Protein AF-A0A8H7FDC5-F1 (afdb_monomer_lite)

Foldseek 3Di:
DFADPVLVVLLVVLLVLLLVLLCVLCPPPVVVSVVVVVVSVVVVVVLVPDGDRVVSNVVSVVSNVNSLCSQAPHKDKDFDPDDPPVPDTDIDIDDDPRYDDDPCVCVVCPPPDPPDDVVVVVVVVVVVVPPDDDDDPDQDPALVSLVVVLVVDDQDDDDPVQWDWDWDDDPDDPDDDDTFTFIARVVPGDTDTDDDDDDDPCRCVVVRQVVQCVRPPCSGPVNSVVNVVVVVVVVVVVVVVVVVVVVVVCVVPPDPPDD

pLDDT: mean 76.02, std 17.78, range [39.94, 97.31]

Structure (mmCIF, N/CA/C/O backbone):
data_AF-A0A8H7FDC5-F1
#
_entry.id   AF-A0A8H7FDC5-F1
#
loop_
_atom_site.group_PDB
_atom_site.id
_atom_site.type_symbol
_atom_site.label_atom_id
_atom_site.label_alt_id
_atom_site.label_comp_id
_atom_site.label_asym_id
_atom_site.label_entity_id
_atom_site.label_seq_id
_atom_site.pdbx_PDB_ins_code
_atom_site.Cartn_x
_atom_site.Cartn_y
_atom_site.Cartn_z
_atom_site.occupancy
_atom_site.B_iso_or_equiv
_atom_site.auth_seq_id
_atom_site.auth_comp_id
_atom_site.auth_asym_id
_atom_site.auth_atom_id
_atom_site.pdbx_PDB_model_num
ATOM 1 N N . MET A 1 1 ? -25.944 7.847 21.755 1.00 62.62 1 MET A N 1
ATOM 2 C CA . MET A 1 1 ? -26.648 6.732 21.082 1.00 62.62 1 MET A CA 1
ATOM 3 C C . MET A 1 1 ? -25.808 5.481 21.251 1.00 62.62 1 MET A C 1
ATOM 5 O O . MET A 1 1 ? -24.619 5.546 20.967 1.00 62.62 1 MET A O 1
ATOM 9 N N . SER A 1 2 ? -26.378 4.391 21.760 1.00 80.12 2 SER A N 1
ATOM 10 C CA . SER A 1 2 ? -25.667 3.116 21.912 1.00 80.12 2 SER A CA 1
ATOM 11 C C . SER A 1 2 ? -25.609 2.355 20.583 1.00 80.12 2 SER A C 1
ATOM 13 O O . SER A 1 2 ? -26.442 2.548 19.699 1.00 80.12 2 SER A O 1
ATOM 15 N N . ILE A 1 3 ? -24.610 1.486 20.431 1.00 87.81 3 ILE A N 1
ATOM 16 C CA . ILE A 1 3 ? -24.423 0.678 19.220 1.00 87.81 3 ILE A CA 1
ATOM 17 C C . ILE A 1 3 ? -25.563 -0.344 19.102 1.00 87.81 3 ILE A C 1
ATOM 19 O O . ILE A 1 3 ? -25.715 -1.222 19.957 1.00 87.81 3 ILE A O 1
ATOM 23 N N . THR A 1 4 ? -26.340 -0.256 18.020 1.00 92.38 4 THR A N 1
ATOM 24 C CA . THR A 1 4 ? -27.466 -1.158 17.738 1.00 92.38 4 THR A CA 1
ATOM 25 C C . THR A 1 4 ? -26.993 -2.551 17.301 1.00 92.38 4 THR A C 1
ATOM 27 O O . THR A 1 4 ? -25.871 -2.750 16.825 1.00 92.38 4 THR A O 1
ATOM 30 N N . ALA A 1 5 ? -27.858 -3.558 17.441 1.00 92.56 5 ALA A N 1
ATOM 31 C CA . ALA A 1 5 ? -27.542 -4.925 17.023 1.00 92.56 5 ALA A CA 1
ATOM 32 C C . ALA A 1 5 ? -27.314 -5.046 15.503 1.00 92.56 5 ALA A C 1
ATOM 34 O O . ALA A 1 5 ? -26.427 -5.791 15.080 1.00 92.56 5 ALA A O 1
ATOM 35 N N . SER A 1 6 ? -28.064 -4.286 14.697 1.00 94.31 6 SER A N 1
ATOM 36 C CA . SER A 1 6 ? -27.891 -4.224 13.240 1.00 94.31 6 SER A CA 1
ATOM 37 C C . SER A 1 6 ? -26.523 -3.659 12.863 1.00 94.31 6 SER A C 1
ATOM 39 O O . SER A 1 6 ? -25.831 -4.232 12.022 1.00 94.31 6 SER A O 1
ATOM 41 N N . LEU A 1 7 ? -26.083 -2.604 13.550 1.00 93.25 7 LEU A N 1
ATOM 42 C CA . LEU A 1 7 ? -24.779 -1.996 13.322 1.00 93.25 7 LEU A CA 1
ATOM 43 C C . LEU A 1 7 ? -23.633 -2.962 13.673 1.00 93.25 7 LEU A C 1
ATOM 45 O O . LEU A 1 7 ? -22.694 -3.126 12.894 1.00 93.25 7 LEU A O 1
ATOM 49 N N . ARG A 1 8 ? -23.752 -3.714 14.777 1.00 92.69 8 ARG A N 1
ATOM 50 C CA . ARG A 1 8 ? -22.797 -4.794 15.103 1.00 92.69 8 ARG A CA 1
ATOM 51 C C . ARG A 1 8 ? -22.786 -5.907 14.056 1.00 92.69 8 ARG A C 1
ATOM 53 O O . ARG A 1 8 ? -21.727 -6.462 13.770 1.00 92.69 8 ARG A O 1
ATOM 60 N N . ALA A 1 9 ? -23.946 -6.271 13.508 1.00 95.25 9 ALA A N 1
ATOM 61 C CA . ALA A 1 9 ? -24.030 -7.261 12.437 1.00 95.25 9 ALA A CA 1
ATOM 62 C C . ALA A 1 9 ? -23.323 -6.768 11.164 1.00 95.25 9 ALA A C 1
ATOM 64 O O . ALA A 1 9 ? -22.541 -7.522 10.585 1.00 95.25 9 ALA A O 1
ATOM 65 N N . SER A 1 10 ? -23.515 -5.493 10.807 1.00 95.62 10 SER A N 1
ATOM 66 C CA . SER A 1 10 ? -22.811 -4.837 9.700 1.00 95.62 10 SER A CA 1
ATOM 67 C C . SER A 1 10 ? -21.290 -4.869 9.895 1.00 95.62 10 SER A C 1
ATOM 69 O O . SER A 1 10 ? -20.565 -5.333 9.019 1.00 95.62 10 SER A O 1
ATOM 71 N N . GLY A 1 11 ? -20.793 -4.540 11.093 1.00 94.69 11 GLY A N 1
ATOM 72 C CA . GLY A 1 11 ? -19.356 -4.627 11.382 1.00 94.69 11 GLY A CA 1
ATOM 73 C C . GLY A 1 11 ? -18.773 -6.041 11.264 1.00 94.69 11 GLY A C 1
ATOM 74 O O . GLY A 1 11 ? -17.668 -6.216 10.751 1.00 94.69 11 GLY A O 1
ATOM 75 N N . ARG A 1 12 ? -19.523 -7.083 11.653 1.00 95.00 12 ARG A N 1
ATOM 76 C CA . ARG A 1 12 ? -19.097 -8.481 11.430 1.00 95.00 12 ARG A CA 1
ATOM 77 C C . ARG A 1 12 ? -19.064 -8.845 9.946 1.00 95.00 12 ARG A C 1
ATOM 79 O O . ARG A 1 12 ? -18.180 -9.595 9.530 1.00 95.00 12 ARG A O 1
ATOM 86 N N . ALA A 1 13 ? -20.024 -8.351 9.166 1.00 96.75 13 ALA A N 1
ATOM 87 C CA . ALA A 1 13 ? -20.051 -8.558 7.723 1.00 96.75 13 ALA A CA 1
ATOM 88 C C . ALA A 1 13 ? -18.844 -7.884 7.053 1.00 96.75 13 ALA A C 1
ATOM 90 O O . ALA A 1 13 ? -18.128 -8.557 6.313 1.00 96.75 13 ALA A O 1
ATOM 91 N N . ALA A 1 14 ? -18.551 -6.629 7.407 1.00 96.69 14 ALA A N 1
ATOM 92 C CA . ALA A 1 14 ? -17.389 -5.887 6.920 1.00 96.69 14 ALA A CA 1
ATOM 93 C C . ALA A 1 14 ? -16.063 -6.593 7.248 1.00 96.69 14 ALA A C 1
ATOM 95 O O . ALA A 1 14 ? -15.218 -6.775 6.374 1.00 96.69 14 ALA A O 1
ATOM 96 N N . TYR A 1 15 ? -15.907 -7.095 8.479 1.00 96.75 15 TYR A N 1
ATOM 97 C CA . TYR A 1 15 ? -14.723 -7.868 8.872 1.00 96.75 15 TYR A CA 1
ATOM 98 C C . TYR A 1 15 ? -14.542 -9.133 8.021 1.00 96.75 15 TYR A C 1
ATOM 100 O O . TYR A 1 15 ? -13.439 -9.430 7.557 1.00 96.75 15 TYR A O 1
ATOM 108 N N . ARG A 1 16 ? -15.626 -9.888 7.790 1.00 97.31 16 ARG A N 1
ATOM 109 C CA . ARG A 1 16 ? -15.592 -11.089 6.937 1.00 97.31 16 ARG A CA 1
ATOM 110 C C . ARG A 1 16 ? -15.269 -10.742 5.490 1.00 97.31 16 ARG A C 1
ATOM 112 O O . ARG A 1 16 ? -14.568 -11.512 4.834 1.00 97.31 16 ARG A O 1
ATOM 119 N N . ASP A 1 17 ? -15.778 -9.617 5.003 1.00 96.81 17 ASP A N 1
ATOM 120 C CA . ASP A 1 17 ? -15.525 -9.154 3.645 1.00 96.81 17 ASP A CA 1
ATOM 121 C C . ASP A 1 17 ? -14.048 -8.801 3.441 1.00 96.81 17 ASP A C 1
ATOM 123 O O . ASP A 1 17 ? -13.395 -9.336 2.541 1.00 96.81 17 ASP A O 1
ATOM 127 N N . LEU A 1 18 ? -13.485 -8.020 4.365 1.00 96.94 18 LEU A N 1
ATOM 128 C CA . LEU A 1 18 ? -12.069 -7.661 4.383 1.00 96.94 18 LEU A CA 1
ATOM 129 C C . LEU A 1 18 ? -11.153 -8.890 4.543 1.00 96.94 18 LEU A C 1
ATOM 131 O O . LEU A 1 18 ? -10.098 -8.990 3.909 1.00 96.94 18 LEU A O 1
ATOM 135 N N . TYR A 1 19 ? -11.571 -9.879 5.337 1.00 96.75 19 TYR A N 1
ATOM 136 C CA . TYR A 1 19 ? -10.833 -11.134 5.500 1.00 96.75 19 TYR A CA 1
ATOM 137 C C . TYR A 1 19 ? -10.783 -11.943 4.195 1.00 96.75 19 TYR A C 1
ATOM 139 O O . TYR A 1 19 ? -9.752 -12.521 3.838 1.00 96.75 19 TYR A O 1
ATOM 147 N N . ARG A 1 20 ? -11.894 -11.977 3.452 1.00 96.00 20 ARG A N 1
ATOM 148 C CA . ARG A 1 20 ? -11.950 -12.624 2.135 1.00 96.00 20 ARG A CA 1
ATOM 149 C C . ARG A 1 20 ? -11.111 -11.864 1.116 1.00 96.00 20 ARG A C 1
ATOM 151 O O . ARG A 1 20 ? -10.334 -12.496 0.410 1.00 96.00 20 ARG A O 1
ATOM 158 N N . ALA A 1 21 ? -11.227 -10.534 1.081 1.00 95.50 21 ALA A N 1
ATOM 159 C CA . ALA A 1 21 ? -10.434 -9.687 0.196 1.00 95.50 21 ALA A CA 1
ATOM 160 C C . ALA A 1 21 ? -8.931 -9.914 0.418 1.00 95.50 21 ALA A C 1
ATOM 162 O O . ALA A 1 21 ? -8.241 -10.282 -0.525 1.00 95.50 21 ALA A O 1
ATOM 163 N N . SER A 1 22 ? -8.453 -9.834 1.664 1.00 95.56 22 SER A N 1
ATOM 164 C CA . SER A 1 22 ? -7.034 -10.058 1.990 1.00 95.56 22 SER A CA 1
ATOM 165 C C . SER A 1 22 ? -6.527 -11.453 1.619 1.00 95.56 22 SER A C 1
ATOM 167 O O . SER A 1 22 ? -5.403 -11.594 1.145 1.00 95.56 22 SER A O 1
ATOM 169 N N . SER A 1 23 ? -7.357 -12.486 1.786 1.00 94.31 23 SER A N 1
ATOM 170 C CA . SER A 1 23 ? -6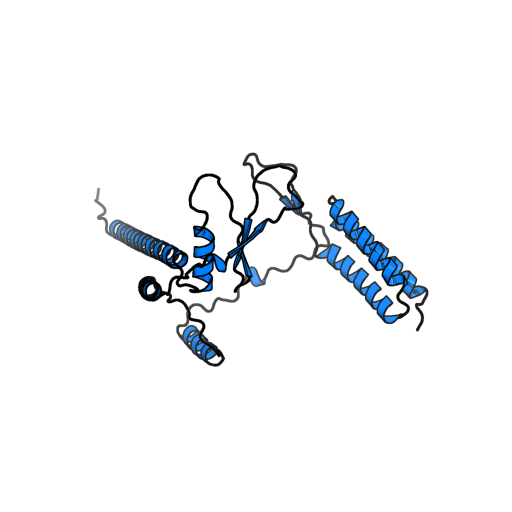.993 -13.862 1.418 1.00 94.31 23 SER A CA 1
ATOM 171 C C . SER A 1 23 ? -6.817 -14.035 -0.092 1.00 94.31 23 SER A C 1
ATOM 173 O O . SER A 1 23 ? -5.973 -14.816 -0.516 1.00 94.31 23 SER A O 1
ATOM 175 N N . VAL A 1 24 ? -7.595 -13.304 -0.894 1.00 92.38 24 VAL A N 1
A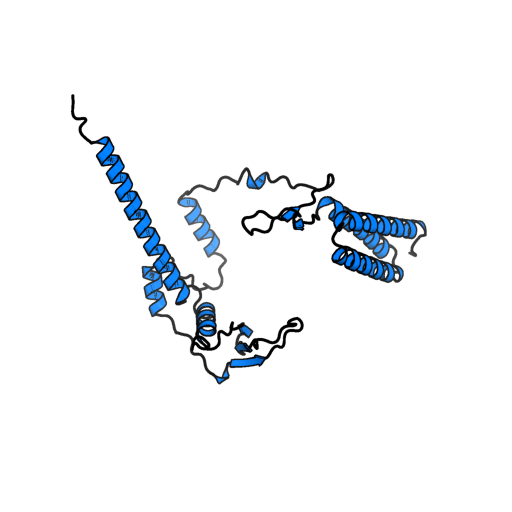TOM 176 C CA . VAL A 1 24 ? -7.474 -13.307 -2.359 1.00 92.38 24 VAL A CA 1
ATOM 177 C C . VAL A 1 24 ? -6.314 -12.423 -2.818 1.00 92.38 24 VAL A C 1
ATOM 179 O O . VAL A 1 24 ? -5.602 -12.790 -3.748 1.00 92.38 24 VAL A O 1
ATOM 182 N N . THR A 1 25 ? -6.101 -11.265 -2.187 1.00 92.62 25 THR A N 1
ATOM 183 C CA . THR A 1 25 ? -5.045 -10.334 -2.610 1.00 92.62 25 THR A CA 1
ATOM 184 C C . THR A 1 25 ? -3.646 -10.794 -2.269 1.00 92.62 25 THR A C 1
ATOM 186 O O . THR A 1 25 ? -2.736 -10.488 -3.029 1.00 92.62 25 THR A O 1
ATOM 189 N N . PHE A 1 26 ? -3.478 -11.464 -1.129 1.00 93.44 26 PHE A N 1
ATOM 190 C CA . PHE A 1 26 ? -2.182 -11.905 -0.612 1.00 93.44 26 PHE A CA 1
ATOM 191 C C . PHE A 1 26 ? -1.965 -13.414 -0.794 1.00 93.44 26 PHE A C 1
ATOM 193 O O . PHE A 1 26 ? -1.260 -14.054 -0.012 1.00 93.44 26 PHE A O 1
ATOM 200 N N . ALA A 1 27 ? -2.620 -14.010 -1.793 1.00 89.94 27 ALA A N 1
ATOM 201 C CA . ALA A 1 27 ? -2.506 -15.431 -2.082 1.00 89.94 27 ALA A CA 1
ATOM 202 C C . ALA A 1 27 ? -1.068 -15.781 -2.510 1.00 89.94 27 ALA A C 1
ATOM 204 O O . ALA A 1 27 ? -0.562 -15.283 -3.512 1.00 89.94 27 ALA A O 1
ATOM 205 N N . GLY A 1 28 ? -0.410 -16.657 -1.746 1.00 88.62 28 GLY A N 1
ATOM 206 C CA . GLY A 1 28 ? 0.991 -17.038 -1.964 1.00 88.62 28 GLY A CA 1
ATOM 207 C C . GLY A 1 28 ? 2.016 -16.205 -1.182 1.00 88.62 28 GLY A C 1
ATOM 208 O O . GLY A 1 28 ? 3.177 -16.599 -1.126 1.00 88.62 28 GLY A O 1
ATOM 209 N N . ASP A 1 29 ? 1.603 -15.121 -0.514 1.00 92.25 29 ASP A N 1
ATOM 210 C CA . ASP A 1 29 ? 2.439 -14.368 0.432 1.00 92.25 29 ASP A CA 1
ATOM 211 C C . ASP A 1 29 ? 1.901 -14.524 1.861 1.00 92.25 29 ASP A C 1
ATOM 213 O O . ASP A 1 29 ? 1.203 -13.666 2.412 1.00 92.25 29 ASP A O 1
ATOM 217 N N . GLU A 1 30 ? 2.230 -15.658 2.483 1.00 93.44 30 GLU A N 1
ATOM 218 C CA . GLU A 1 30 ? 1.774 -15.973 3.840 1.00 93.44 30 GLU A CA 1
ATOM 219 C C . GLU A 1 30 ? 2.253 -14.957 4.878 1.00 93.44 30 GLU A C 1
ATOM 221 O O . GLU A 1 30 ? 1.553 -14.699 5.861 1.00 93.44 30 GLU A O 1
ATOM 226 N N . ARG A 1 31 ? 3.433 -14.358 4.672 1.00 94.88 31 ARG A N 1
ATOM 227 C CA . ARG A 1 31 ? 4.015 -13.419 5.633 1.00 94.88 31 ARG A CA 1
ATOM 228 C C . ARG A 1 31 ? 3.189 -12.140 5.689 1.00 94.88 31 ARG A C 1
ATOM 230 O O . ARG A 1 31 ? 2.832 -11.695 6.783 1.00 94.88 31 ARG A O 1
ATOM 237 N N . VAL A 1 32 ? 2.857 -11.577 4.527 1.00 94.81 32 VAL A N 1
ATOM 238 C C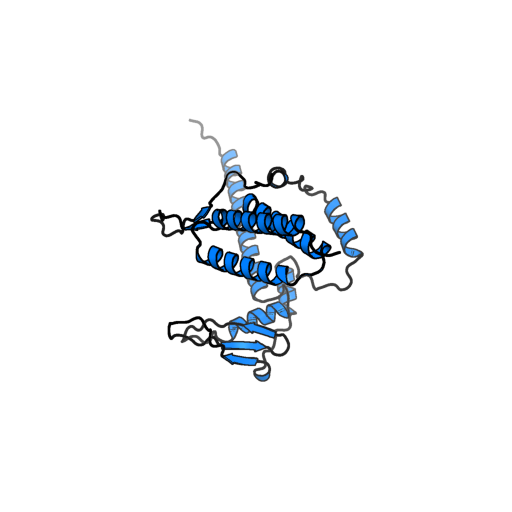A . VAL A 1 32 ? 2.001 -10.385 4.442 1.00 94.81 32 VAL A CA 1
ATOM 239 C C . VAL A 1 32 ? 0.573 -10.716 4.860 1.00 94.81 32 VAL A C 1
ATOM 241 O O . VAL A 1 32 ? -0.009 -9.974 5.653 1.00 94.81 32 VAL A O 1
ATOM 244 N N . LEU A 1 33 ? 0.030 -11.856 4.422 1.00 95.62 33 LEU A N 1
ATOM 245 C CA . LEU A 1 33 ? -1.316 -12.282 4.802 1.00 95.62 33 LEU A CA 1
ATOM 246 C C . LEU A 1 33 ? -1.465 -12.429 6.324 1.00 95.62 33 LEU A C 1
ATOM 248 O O . LEU A 1 33 ? -2.462 -11.982 6.896 1.00 95.62 33 LEU A O 1
ATOM 252 N N . ARG A 1 34 ? -0.476 -13.027 6.999 1.00 96.88 34 ARG A N 1
ATOM 253 C CA . ARG A 1 34 ? -0.482 -13.197 8.458 1.00 96.88 34 ARG A CA 1
ATOM 254 C C . ARG A 1 34 ? -0.394 -11.859 9.182 1.00 96.88 34 ARG A C 1
ATOM 256 O O . ARG A 1 34 ? -1.234 -11.598 10.040 1.00 96.88 34 ARG A O 1
ATOM 263 N N . ALA A 1 35 ? 0.553 -11.004 8.799 1.00 97.12 35 ALA A N 1
ATOM 264 C CA . ALA A 1 35 ? 0.699 -9.674 9.390 1.00 97.12 35 ALA A CA 1
ATOM 265 C C . ALA A 1 35 ? -0.576 -8.831 9.211 1.00 97.12 35 ALA A C 1
ATOM 267 O O . ALA A 1 35 ? -1.032 -8.165 10.142 1.00 97.12 35 ALA A O 1
ATOM 268 N N . PHE A 1 36 ? -1.204 -8.911 8.034 1.00 97.00 36 PHE A N 1
ATOM 269 C CA . PHE A 1 36 ? -2.459 -8.218 7.759 1.00 97.00 36 PHE A CA 1
ATOM 270 C C . PHE A 1 36 ? -3.607 -8.740 8.631 1.00 97.00 36 PHE A C 1
ATOM 272 O O . PHE A 1 36 ? -4.346 -7.953 9.219 1.00 97.00 36 PHE A O 1
ATOM 279 N N . ARG A 1 37 ? -3.741 -10.066 8.768 1.00 96.25 37 ARG A N 1
ATOM 280 C CA . ARG A 1 37 ? -4.762 -10.691 9.627 1.00 96.25 37 ARG A CA 1
ATOM 281 C C . ARG A 1 37 ? -4.565 -10.360 11.105 1.00 96.25 37 ARG A C 1
ATOM 283 O O . ARG A 1 37 ? -5.552 -10.156 11.813 1.00 96.25 37 ARG A O 1
ATOM 290 N N . GLU A 1 38 ? -3.320 -10.292 11.568 1.00 97.12 38 GLU A N 1
ATOM 291 C CA . GLU A 1 38 ? -2.990 -9.860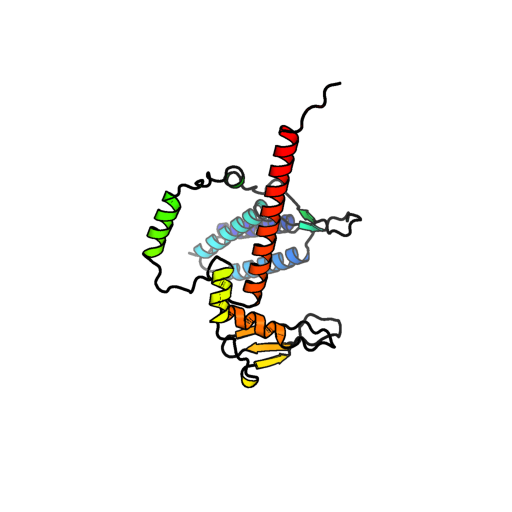 12.928 1.00 97.12 38 GLU A CA 1
ATOM 292 C C . GLU A 1 38 ? -3.433 -8.411 13.153 1.00 97.12 38 GLU A C 1
ATOM 294 O O . GLU A 1 38 ? -4.187 -8.160 14.095 1.00 97.12 38 GLU A O 1
ATOM 299 N N . LYS A 1 39 ? -3.099 -7.496 12.231 1.00 96.31 39 LYS A N 1
ATOM 300 C CA . LYS A 1 39 ? -3.564 -6.101 12.281 1.00 96.31 39 LYS A CA 1
ATOM 301 C C . LYS A 1 39 ? -5.094 -5.993 12.257 1.00 96.31 39 LYS A C 1
ATOM 303 O O . LYS A 1 39 ? -5.687 -5.314 13.086 1.00 96.31 39 LYS A O 1
ATOM 308 N N . MET A 1 40 ? -5.768 -6.709 11.358 1.00 95.81 40 MET A N 1
ATOM 309 C CA . MET A 1 40 ? -7.236 -6.726 11.325 1.00 95.81 40 MET A CA 1
ATOM 310 C C . MET A 1 40 ? -7.837 -7.153 12.666 1.00 95.81 40 MET A C 1
ATOM 312 O O . MET A 1 40 ? -8.865 -6.627 13.093 1.00 95.81 40 MET A O 1
ATOM 316 N N . ARG A 1 41 ? -7.227 -8.145 13.326 1.00 95.69 41 ARG A N 1
ATOM 317 C CA . ARG A 1 41 ? -7.688 -8.627 14.627 1.00 95.69 41 ARG A CA 1
ATOM 318 C C . ARG A 1 41 ? -7.452 -7.587 15.720 1.00 95.69 41 ARG A C 1
ATOM 320 O O . ARG A 1 41 ? -8.346 -7.404 16.543 1.00 95.69 41 ARG A O 1
ATOM 327 N N . THR A 1 42 ? -6.304 -6.907 15.732 1.00 96.00 42 THR A N 1
ATOM 328 C CA . THR A 1 42 ? -6.046 -5.826 16.697 1.00 96.00 42 THR A CA 1
ATOM 329 C C . THR A 1 42 ? -7.019 -4.671 16.509 1.00 96.00 42 THR A C 1
ATOM 331 O O . THR A 1 42 ? -7.609 -4.218 17.487 1.00 96.00 42 THR A O 1
ATOM 334 N N . ASP A 1 43 ? -7.270 -4.269 15.264 1.00 94.25 43 ASP A N 1
ATOM 335 C CA . ASP A 1 43 ? -8.172 -3.161 14.939 1.00 94.25 43 ASP A CA 1
ATOM 336 C C . ASP A 1 43 ? -9.621 -3.508 15.326 1.00 94.25 43 ASP A C 1
ATOM 338 O O . ASP A 1 43 ? -10.339 -2.678 15.882 1.00 94.25 43 ASP A O 1
ATOM 342 N N . ALA A 1 44 ? -10.044 -4.762 15.125 1.00 92.62 44 ALA A N 1
ATOM 343 C CA . ALA A 1 44 ? -11.361 -5.238 15.549 1.00 92.62 44 ALA A CA 1
ATOM 344 C C . ALA A 1 44 ? -11.519 -5.296 17.079 1.00 92.62 44 ALA A C 1
ATOM 346 O O . ALA A 1 44 ? -12.609 -5.043 17.589 1.00 92.62 44 ALA A O 1
ATOM 347 N N . LEU A 1 45 ? -10.454 -5.624 17.820 1.00 93.19 45 LEU A N 1
ATOM 348 C CA . LEU A 1 45 ? -10.465 -5.571 19.287 1.00 93.19 45 LEU A CA 1
ATOM 349 C C . LEU A 1 45 ? -10.542 -4.124 19.788 1.00 93.19 45 LEU A C 1
ATOM 351 O O . LEU A 1 45 ? -11.292 -3.843 20.719 1.00 93.19 45 LEU A O 1
ATOM 355 N N . GLN A 1 46 ? -9.837 -3.196 19.138 1.00 91.81 46 GLN A N 1
ATOM 356 C CA . GLN A 1 46 ? -9.938 -1.765 19.438 1.00 91.81 46 GLN A CA 1
ATOM 357 C C . GLN A 1 46 ? -11.339 -1.219 19.127 1.00 91.81 46 GLN A C 1
ATOM 359 O O . GLN A 1 46 ? -11.897 -0.470 19.926 1.00 91.81 46 GLN A O 1
ATOM 364 N N . ALA A 1 47 ? -11.954 -1.662 18.026 1.00 88.56 47 ALA A N 1
ATOM 365 C CA . ALA A 1 47 ? -13.314 -1.277 17.645 1.00 88.56 47 ALA A CA 1
ATOM 366 C C . ALA A 1 47 ? -14.375 -1.698 18.678 1.00 88.56 47 ALA A C 1
ATOM 368 O O . ALA A 1 47 ? -15.402 -1.037 18.814 1.00 88.56 47 ALA A O 1
ATOM 369 N N . GLN A 1 48 ? -14.140 -2.782 19.429 1.00 86.75 48 GLN A N 1
ATOM 370 C CA . GLN A 1 48 ? -15.050 -3.216 20.499 1.00 86.75 48 GLN A CA 1
ATOM 371 C C . GLN A 1 48 ? -15.067 -2.258 21.695 1.00 86.75 48 GLN A C 1
ATOM 373 O O . GLN A 1 48 ? -16.068 -2.211 22.407 1.00 86.75 48 GLN A O 1
ATOM 378 N N . ALA A 1 49 ? -13.989 -1.499 21.913 1.00 88.62 49 ALA A N 1
ATOM 379 C CA . ALA A 1 49 ? -13.911 -0.504 22.980 1.00 88.62 49 ALA A CA 1
ATOM 380 C C . ALA A 1 49 ? -14.637 0.808 22.629 1.00 88.62 49 ALA A C 1
ATOM 382 O O . ALA A 1 49 ? -14.848 1.647 23.504 1.00 88.62 49 ALA A O 1
ATOM 383 N N . ILE A 1 50 ? -15.030 0.998 21.364 1.00 88.31 50 ILE A N 1
ATOM 384 C CA . ILE A 1 50 ? -15.757 2.186 20.917 1.00 88.31 50 ILE A CA 1
ATOM 385 C C . ILE A 1 50 ? -17.197 2.107 21.422 1.00 88.31 50 ILE A C 1
ATOM 387 O O . ILE A 1 50 ? -17.922 1.153 21.152 1.00 88.31 50 ILE A O 1
ATOM 391 N N . THR A 1 51 ? -17.622 3.136 22.147 1.00 88.19 51 THR A N 1
ATOM 392 C CA . THR A 1 51 ? -18.992 3.287 22.659 1.00 88.19 51 THR A CA 1
ATOM 393 C C . THR A 1 51 ? -19.851 4.204 21.785 1.00 88.19 51 THR A C 1
ATOM 395 O O . THR A 1 51 ? -21.078 4.092 21.800 1.00 88.19 51 THR A O 1
ATOM 398 N N . ASP A 1 52 ? -19.215 5.067 20.989 1.00 92.50 52 ASP A N 1
ATOM 399 C CA . ASP A 1 52 ? -19.862 6.018 20.086 1.00 92.50 52 ASP A CA 1
ATOM 400 C C . ASP A 1 52 ? -20.359 5.337 18.799 1.00 92.50 52 ASP A C 1
ATOM 402 O O . ASP A 1 52 ? -19.577 4.774 18.031 1.00 92.50 52 ASP A O 1
ATOM 406 N N . ALA A 1 53 ? -21.662 5.438 18.517 1.00 92.06 53 ALA A N 1
ATOM 407 C CA . ALA A 1 53 ? -22.273 4.813 17.340 1.00 92.06 53 ALA A CA 1
ATOM 408 C C . ALA A 1 53 ? -21.747 5.362 15.998 1.00 92.06 53 ALA A C 1
ATOM 410 O O . ALA A 1 53 ? -21.511 4.584 15.078 1.00 92.06 53 ALA A O 1
ATOM 411 N N . THR A 1 54 ? -21.510 6.673 15.891 1.00 92.75 54 THR A N 1
ATOM 412 C CA . THR A 1 54 ? -21.036 7.319 14.652 1.00 92.75 54 THR A CA 1
ATOM 413 C C . THR A 1 54 ? -19.630 6.865 14.268 1.00 92.75 54 THR A C 1
ATOM 415 O O . THR A 1 54 ? -19.398 6.460 13.134 1.00 92.75 54 THR A O 1
ATOM 418 N N . LYS A 1 55 ? -18.707 6.833 15.235 1.00 92.50 55 LYS A N 1
ATOM 419 C CA . LYS A 1 55 ? -17.336 6.339 15.025 1.00 92.50 55 LYS A CA 1
ATOM 420 C C . LYS A 1 55 ? -17.322 4.865 14.632 1.00 92.50 55 LYS A C 1
ATOM 422 O O . LYS A 1 55 ? -16.518 4.446 13.804 1.00 92.50 55 LYS A O 1
ATOM 427 N N . PHE A 1 56 ? -18.224 4.073 15.211 1.00 94.00 56 PHE A N 1
ATOM 428 C CA . PHE A 1 56 ? -18.357 2.671 14.837 1.00 94.00 56 PHE A CA 1
ATOM 429 C C . PHE A 1 56 ? -18.852 2.526 13.389 1.00 94.00 56 PHE A C 1
ATOM 431 O O . PHE A 1 56 ? -18.292 1.735 12.635 1.00 94.00 56 PHE A O 1
ATOM 438 N N . GLU A 1 57 ? -19.848 3.312 12.965 1.00 94.25 57 GLU A N 1
ATOM 439 C CA . GLU A 1 57 ? -20.306 3.347 11.566 1.00 94.25 57 GLU A CA 1
ATOM 440 C C . GLU A 1 57 ? -19.193 3.739 10.589 1.00 94.25 57 GLU A C 1
ATOM 442 O O . GLU A 1 57 ? -19.031 3.092 9.553 1.00 94.25 57 GLU A O 1
ATOM 447 N N . GLU A 1 58 ? -18.402 4.759 10.921 1.00 94.50 58 GLU A N 1
ATOM 448 C CA . GLU A 1 58 ? -17.241 5.178 10.129 1.00 94.50 58 GLU A CA 1
ATOM 449 C C . GLU A 1 58 ? -16.215 4.050 9.988 1.00 94.50 58 GLU A C 1
ATOM 451 O O . GLU A 1 58 ? -15.731 3.786 8.889 1.00 94.50 58 GLU A O 1
ATOM 456 N N . GLN A 1 59 ? -15.934 3.314 11.065 1.00 94.06 59 GLN A N 1
ATOM 457 C CA . GLN A 1 59 ? -14.996 2.193 11.012 1.00 94.06 59 GLN A CA 1
ATOM 458 C C . GLN A 1 59 ? -15.519 1.014 10.176 1.00 94.06 59 GLN A C 1
ATOM 460 O O . GLN A 1 59 ? -14.743 0.328 9.498 1.00 94.06 59 GLN A O 1
ATOM 465 N N . VAL A 1 60 ? -16.834 0.780 10.188 1.00 95.50 60 VAL A N 1
ATOM 466 C CA . VAL A 1 60 ? -17.471 -0.210 9.310 1.00 95.50 60 VAL A CA 1
ATOM 467 C C . VAL A 1 60 ? -17.333 0.201 7.843 1.00 95.50 60 VAL A C 1
ATOM 469 O O . VAL A 1 60 ? -16.940 -0.631 7.025 1.00 95.50 60 VAL A O 1
ATOM 472 N N . LYS A 1 61 ? -17.583 1.477 7.516 1.00 96.56 61 LYS A N 1
ATOM 473 C CA . LYS A 1 61 ? -17.388 2.015 6.158 1.00 96.56 61 LYS A CA 1
ATOM 474 C C . LYS A 1 61 ? -15.938 1.876 5.705 1.00 96.56 61 LYS A C 1
ATOM 476 O O . LYS A 1 61 ? -15.689 1.285 4.659 1.00 96.56 61 LYS A O 1
ATOM 481 N N . LEU A 1 62 ? -14.992 2.290 6.547 1.00 96.12 62 LEU A N 1
ATOM 482 C CA . LEU A 1 62 ? -13.561 2.159 6.275 1.00 96.12 62 LEU A CA 1
ATOM 483 C C . LEU A 1 62 ? -13.169 0.704 5.977 1.00 96.12 62 LEU A C 1
ATOM 485 O O . LEU A 1 62 ? -12.402 0.435 5.058 1.00 96.12 62 LEU A O 1
ATOM 489 N N . SER A 1 63 ? -13.713 -0.258 6.725 1.00 95.88 63 SER A N 1
ATOM 490 C CA . SER A 1 63 ? -13.422 -1.682 6.504 1.00 95.88 63 SER A CA 1
ATOM 491 C C . SER A 1 63 ? -13.882 -2.167 5.123 1.00 95.88 63 SER A C 1
ATOM 493 O O . SER A 1 63 ? -13.182 -2.963 4.494 1.00 95.88 63 SER A O 1
ATOM 495 N N . HIS A 1 64 ? -15.027 -1.676 4.637 1.00 96.50 64 HIS A N 1
ATOM 496 C CA . HIS A 1 64 ? -15.507 -1.955 3.282 1.00 96.50 64 HIS A CA 1
ATOM 497 C C . HIS A 1 64 ? -14.646 -1.278 2.213 1.00 96.50 64 HIS A C 1
ATOM 499 O O . HIS A 1 64 ? -14.247 -1.939 1.256 1.00 96.50 64 HIS A O 1
ATOM 505 N N . GLU A 1 65 ? -14.287 -0.008 2.402 1.00 96.44 65 GLU A N 1
ATOM 506 C CA . GLU A 1 65 ? -13.419 0.731 1.474 1.00 96.44 65 GLU A CA 1
ATOM 507 C C . GLU A 1 65 ? -12.053 0.056 1.319 1.00 96.44 65 GLU A C 1
ATOM 509 O O . GLU A 1 65 ? -11.559 -0.124 0.205 1.00 96.44 65 GLU A O 1
ATOM 514 N N . VAL A 1 66 ? -11.456 -0.404 2.423 1.00 96.81 66 VAL A N 1
ATOM 515 C CA . VAL A 1 66 ? -10.198 -1.160 2.374 1.00 96.81 66 VAL A CA 1
ATOM 516 C C . VAL A 1 66 ? -10.390 -2.483 1.626 1.00 96.81 66 VAL A C 1
ATOM 518 O O . VAL A 1 66 ? -9.513 -2.879 0.859 1.00 96.81 66 VAL A O 1
ATOM 521 N N . ALA A 1 67 ? -11.524 -3.169 1.801 1.00 96.25 67 ALA A N 1
ATOM 522 C CA . ALA A 1 67 ? -11.806 -4.409 1.079 1.00 96.25 67 ALA A CA 1
ATOM 523 C C . ALA A 1 67 ? -11.938 -4.177 -0.438 1.00 96.25 67 ALA A C 1
ATOM 525 O O . ALA A 1 67 ? -11.412 -4.967 -1.228 1.00 96.25 67 ALA A O 1
ATOM 526 N N . GLU A 1 68 ? -12.591 -3.091 -0.853 1.00 94.81 68 GLU A N 1
ATOM 527 C CA . GLU A 1 68 ? -12.679 -2.686 -2.260 1.00 94.81 68 GLU A CA 1
ATOM 528 C C . GLU A 1 68 ? -11.315 -2.296 -2.826 1.00 94.81 68 GLU A C 1
ATOM 530 O O . GLU A 1 68 ? -10.934 -2.781 -3.894 1.00 94.81 68 GLU A O 1
ATOM 535 N N . LEU A 1 69 ? -10.542 -1.498 -2.084 1.00 94.75 69 LEU A N 1
ATOM 536 C CA . LEU A 1 69 ? -9.196 -1.087 -2.473 1.00 94.75 69 LEU A CA 1
ATOM 537 C C . LEU A 1 69 ? -8.285 -2.298 -2.683 1.00 94.75 69 LEU A C 1
ATOM 539 O O . LEU A 1 69 ? -7.570 -2.365 -3.681 1.00 94.75 69 LEU A O 1
ATOM 543 N N . LEU A 1 70 ? -8.341 -3.280 -1.783 1.00 94.38 70 LEU A N 1
ATOM 544 C CA . LEU A 1 70 ? -7.601 -4.530 -1.922 1.00 94.38 70 LEU A CA 1
ATOM 545 C C . LEU A 1 70 ? -7.979 -5.261 -3.219 1.00 94.38 70 LEU A C 1
ATOM 547 O O . LEU A 1 70 ? -7.101 -5.647 -3.992 1.00 94.38 70 LEU A O 1
ATOM 551 N N . ARG A 1 71 ? -9.276 -5.421 -3.497 1.00 92.50 71 ARG A N 1
ATOM 552 C CA . ARG A 1 71 ? -9.744 -6.134 -4.698 1.00 92.50 71 ARG A CA 1
ATOM 553 C C . ARG A 1 71 ? -9.325 -5.443 -5.992 1.00 92.50 71 ARG A C 1
ATOM 555 O O . ARG A 1 71 ? -8.877 -6.135 -6.907 1.00 92.50 71 ARG A O 1
ATOM 562 N N . LYS A 1 72 ? -9.474 -4.117 -6.033 1.00 92.56 72 LYS A N 1
ATOM 563 C CA . LYS A 1 72 ? -9.392 -3.307 -7.251 1.00 92.56 72 LYS A CA 1
ATOM 564 C C . LYS A 1 72 ? -8.004 -2.756 -7.541 1.00 92.56 72 LYS A C 1
ATOM 566 O O . LYS A 1 72 ? -7.619 -2.709 -8.698 1.00 92.56 72 LYS A O 1
ATOM 571 N N . ASN A 1 73 ? -7.260 -2.349 -6.516 1.00 91.44 73 ASN A N 1
ATOM 572 C CA . ASN A 1 73 ? -6.043 -1.551 -6.697 1.00 91.44 73 ASN A CA 1
ATOM 573 C C . ASN A 1 73 ? -4.758 -2.295 -6.322 1.00 91.44 73 ASN A C 1
ATOM 575 O O . ASN A 1 73 ? -3.682 -1.948 -6.804 1.00 91.44 73 ASN A O 1
ATOM 579 N N . VAL A 1 74 ? -4.833 -3.309 -5.455 1.00 91.19 74 VAL A N 1
ATOM 580 C CA . VAL A 1 74 ? -3.634 -3.998 -4.959 1.00 91.19 74 VAL A CA 1
ATOM 581 C C . VAL A 1 74 ? -3.338 -5.239 -5.786 1.00 91.19 74 VAL A C 1
ATOM 583 O O . VAL A 1 74 ? -4.116 -6.192 -5.815 1.00 91.19 74 VAL A O 1
ATOM 586 N N . VAL A 1 75 ? -2.160 -5.256 -6.402 1.00 90.56 75 VAL A N 1
ATOM 587 C CA . VAL A 1 75 ? -1.666 -6.365 -7.224 1.00 90.56 75 VAL A CA 1
ATOM 588 C C . VAL A 1 75 ? -0.356 -6.879 -6.639 1.00 90.56 75 VAL A C 1
ATOM 590 O O . VAL A 1 75 ? 0.448 -6.095 -6.136 1.00 90.56 75 VAL A O 1
ATOM 593 N N . GLN A 1 76 ? -0.134 -8.191 -6.689 1.00 88.81 76 GLN A N 1
ATOM 594 C CA . GLN A 1 76 ? 1.115 -8.800 -6.238 1.00 88.81 76 GLN A CA 1
ATOM 595 C C . GLN A 1 76 ? 1.933 -9.291 -7.425 1.00 88.81 76 GLN A C 1
ATOM 597 O O . GLN A 1 76 ? 1.390 -9.853 -8.375 1.00 88.81 76 GLN A O 1
ATOM 602 N N . ALA A 1 77 ? 3.246 -9.097 -7.337 1.00 90.12 77 ALA A N 1
ATOM 603 C CA . ALA A 1 77 ? 4.209 -9.729 -8.220 1.00 90.12 77 ALA A CA 1
ATOM 604 C C . ALA A 1 77 ? 4.915 -10.858 -7.466 1.00 90.12 77 ALA A C 1
ATOM 606 O O . ALA A 1 77 ? 5.331 -10.673 -6.322 1.00 90.12 77 ALA A O 1
ATOM 607 N N . TYR A 1 78 ? 5.065 -12.012 -8.109 1.00 86.88 78 TYR A N 1
ATOM 608 C CA . TYR A 1 78 ? 5.841 -13.136 -7.596 1.00 86.88 78 TYR A CA 1
ATOM 609 C C . TYR A 1 78 ? 6.933 -13.507 -8.592 1.00 86.88 78 TYR A C 1
ATOM 611 O O . TYR A 1 78 ? 6.819 -13.257 -9.792 1.00 86.88 78 TYR A O 1
ATOM 619 N N . LYS A 1 79 ? 8.020 -14.085 -8.085 1.00 87.38 79 LYS A N 1
ATOM 620 C CA . LYS A 1 79 ? 9.125 -14.532 -8.927 1.00 87.38 79 LYS A CA 1
ATOM 621 C C . LYS A 1 79 ? 8.637 -15.688 -9.797 1.00 87.38 79 LYS A C 1
ATOM 623 O O . LYS A 1 79 ? 8.103 -16.665 -9.271 1.00 87.38 79 LYS A O 1
ATOM 628 N N . ALA A 1 80 ? 8.780 -15.556 -11.112 1.00 84.94 80 ALA A N 1
ATOM 629 C CA . ALA A 1 80 ? 8.336 -16.574 -12.048 1.00 84.94 80 ALA A CA 1
ATOM 630 C C . ALA A 1 80 ? 9.112 -17.883 -11.800 1.00 84.94 80 ALA A C 1
ATOM 632 O O . ALA A 1 80 ? 10.314 -17.835 -11.508 1.00 84.94 80 ALA A O 1
ATOM 633 N N . PRO A 1 81 ? 8.447 -19.050 -11.887 1.00 79.31 81 PRO A N 1
ATOM 634 C CA . PRO A 1 81 ? 9.101 -20.337 -11.657 1.00 79.31 81 PRO A CA 1
ATOM 635 C C . PRO A 1 81 ? 10.144 -20.644 -12.739 1.00 79.31 81 PRO A C 1
ATOM 637 O O . PRO A 1 81 ? 11.181 -21.236 -12.449 1.00 79.31 81 PRO A O 1
ATOM 640 N N . GLU A 1 82 ? 9.898 -20.197 -13.969 1.00 79.38 82 GLU A N 1
ATOM 641 C CA . GLU A 1 82 ? 10.833 -20.317 -15.081 1.00 79.38 82 GLU A CA 1
ATOM 642 C C . GLU A 1 82 ? 11.756 -19.100 -15.101 1.00 79.38 82 GLU A C 1
ATOM 644 O O . GLU A 1 82 ? 11.339 -17.979 -15.395 1.00 79.38 82 GLU A O 1
ATOM 649 N N . GLN A 1 83 ? 13.023 -19.321 -14.752 1.00 77.00 83 GLN A N 1
ATOM 650 C CA . GLN A 1 83 ? 14.057 -18.304 -14.890 1.00 77.00 83 GLN A CA 1
ATOM 651 C C . GLN A 1 83 ? 14.705 -18.426 -16.272 1.00 77.00 83 GLN A C 1
ATOM 653 O O . GLN A 1 83 ? 15.066 -19.531 -16.688 1.00 77.00 83 GLN A O 1
ATOM 658 N N . PRO A 1 84 ? 14.881 -17.311 -16.992 1.00 78.62 84 PRO A N 1
ATOM 659 C CA . PRO A 1 84 ? 15.563 -17.316 -18.264 1.00 78.62 84 PRO A CA 1
ATOM 660 C C . PRO A 1 84 ? 17.031 -17.668 -18.023 1.00 78.62 84 PRO A C 1
ATOM 662 O O . PRO A 1 84 ? 17.669 -17.185 -17.086 1.00 78.62 84 PRO A O 1
ATOM 665 N N . THR A 1 85 ? 17.602 -18.470 -18.921 1.00 73.06 85 THR A N 1
ATOM 666 C CA . THR A 1 85 ? 19.016 -18.888 -18.888 1.00 73.06 85 THR A CA 1
ATOM 667 C C . THR A 1 85 ? 19.992 -17.698 -18.872 1.00 73.06 85 THR A C 1
ATOM 669 O O . THR A 1 85 ? 21.150 -17.850 -18.501 1.00 73.06 85 THR A O 1
ATOM 672 N N . SER A 1 86 ? 19.514 -16.496 -19.216 1.00 74.94 86 SER A N 1
ATOM 673 C CA . SER A 1 86 ? 20.250 -15.227 -19.214 1.00 74.94 86 SER A CA 1
ATOM 674 C C . SER A 1 86 ? 20.605 -14.677 -17.817 1.00 74.94 86 SER A C 1
ATOM 676 O O . SER A 1 86 ? 21.250 -13.634 -17.733 1.00 74.94 86 SER A O 1
ATOM 678 N N . GLY A 1 87 ? 20.195 -15.330 -16.722 1.00 74.69 87 GLY A N 1
ATOM 679 C CA . GLY A 1 87 ? 20.497 -14.876 -15.355 1.00 74.69 87 GLY A CA 1
ATOM 680 C C . GLY A 1 87 ? 19.675 -13.666 -14.886 1.00 74.69 87 GLY A C 1
ATOM 681 O O . GLY A 1 87 ? 19.985 -13.078 -13.853 1.00 74.69 87 GLY A O 1
ATOM 682 N N . GLU A 1 88 ? 18.632 -13.293 -15.628 1.00 79.75 88 GLU A N 1
ATOM 683 C CA . GLU A 1 88 ? 17.717 -12.203 -15.282 1.00 79.75 88 GLU A CA 1
ATOM 684 C C . GLU A 1 88 ? 16.538 -12.728 -14.452 1.00 79.75 88 GLU A C 1
ATOM 686 O O . GLU A 1 88 ? 16.012 -13.809 -14.708 1.00 79.75 88 GLU A O 1
ATOM 691 N N . GLU A 1 89 ? 16.095 -11.976 -13.443 1.00 85.62 89 GLU A N 1
ATOM 692 C CA . GLU A 1 89 ? 14.945 -12.379 -12.632 1.00 85.62 89 GLU A CA 1
ATOM 693 C C . GLU A 1 89 ? 13.631 -12.017 -13.330 1.00 85.62 89 GLU A C 1
ATOM 695 O O . GLU A 1 89 ? 13.304 -10.840 -13.486 1.00 85.62 89 GLU A O 1
ATOM 700 N N . LEU A 1 90 ? 12.848 -13.030 -13.705 1.00 87.12 90 LEU A N 1
ATOM 701 C CA . LEU A 1 90 ? 11.488 -12.830 -14.193 1.00 87.12 90 LEU A CA 1
ATOM 702 C C . LEU A 1 90 ? 10.509 -12.738 -13.025 1.00 87.12 90 LEU A C 1
ATOM 704 O O . LEU A 1 90 ? 10.516 -13.560 -12.107 1.00 87.12 90 LEU A O 1
ATOM 708 N N . TRP A 1 91 ? 9.635 -11.740 -13.093 1.00 88.69 91 TRP A N 1
ATOM 709 C CA . TRP A 1 91 ? 8.564 -11.506 -12.135 1.00 88.69 91 TRP A CA 1
ATOM 710 C C . TRP A 1 91 ? 7.231 -11.511 -12.876 1.00 88.69 91 TRP A C 1
ATOM 712 O O . TRP A 1 91 ? 7.078 -10.839 -13.895 1.00 88.69 91 TRP A O 1
ATOM 722 N N . GLN A 1 92 ? 6.268 -12.268 -12.363 1.00 88.25 92 GLN A N 1
ATOM 723 C CA . GLN A 1 92 ? 4.919 -12.354 -12.900 1.00 88.25 92 GLN A CA 1
ATOM 724 C C . GLN A 1 92 ? 3.952 -11.617 -11.976 1.00 88.25 92 GLN A C 1
ATOM 726 O O . GLN A 1 92 ? 3.989 -11.781 -10.758 1.00 88.25 92 GLN A O 1
ATOM 731 N N . ILE A 1 93 ? 3.079 -10.802 -12.561 1.00 90.06 93 ILE A N 1
ATOM 732 C CA . ILE A 1 93 ? 2.068 -10.036 -11.830 1.00 90.06 93 ILE A CA 1
ATOM 733 C C . ILE A 1 93 ? 0.752 -10.823 -11.838 1.00 90.06 93 ILE A C 1
ATOM 735 O O . ILE A 1 93 ? 0.303 -11.271 -12.891 1.00 90.06 93 ILE A O 1
ATOM 739 N N . GLN A 1 94 ? 0.117 -10.975 -10.676 1.00 85.06 94 GLN A N 1
ATOM 740 C CA . GLN A 1 94 ? -1.201 -11.601 -10.548 1.00 85.06 94 GLN A CA 1
ATOM 741 C C . GLN A 1 94 ? -2.316 -10.592 -10.827 1.00 85.06 94 GLN A C 1
ATOM 743 O O . GLN A 1 94 ? -2.853 -9.979 -9.902 1.00 85.06 94 GLN A O 1
ATOM 748 N N . LEU A 1 95 ? -2.679 -10.423 -12.098 1.00 87.44 95 LEU A N 1
ATOM 749 C CA . LEU A 1 95 ? -3.872 -9.660 -12.459 1.00 87.44 95 LEU A CA 1
ATOM 750 C C . LEU A 1 95 ? -5.129 -10.511 -12.224 1.00 87.44 95 LEU A C 1
ATOM 752 O O . LEU A 1 95 ? -5.162 -11.691 -12.560 1.00 87.44 95 LEU A O 1
ATOM 756 N N . ARG A 1 96 ? -6.158 -9.902 -11.633 1.00 86.50 96 ARG A N 1
ATOM 757 C CA . ARG A 1 96 ? -7.468 -10.504 -11.351 1.00 86.50 96 ARG A CA 1
ATOM 758 C C . ARG A 1 96 ? -8.553 -9.708 -12.073 1.00 86.50 96 ARG A C 1
ATOM 760 O O . ARG A 1 96 ? -8.392 -8.506 -12.267 1.00 86.50 96 ARG A O 1
ATOM 767 N N . ASP A 1 97 ? -9.680 -10.349 -12.366 1.00 82.12 97 ASP A N 1
ATOM 768 C CA . ASP A 1 97 ? -10.761 -9.780 -13.192 1.00 82.12 97 ASP A CA 1
ATOM 769 C C . ASP A 1 97 ? -11.399 -8.498 -12.625 1.00 82.12 97 ASP A C 1
ATOM 771 O O . ASP A 1 97 ? -11.960 -7.700 -13.366 1.00 82.12 97 ASP A O 1
ATOM 775 N N . GLY A 1 98 ? -11.315 -8.281 -11.309 1.00 80.50 98 GLY A N 1
ATOM 776 C CA . GLY A 1 98 ? -11.881 -7.110 -10.629 1.00 80.50 98 GLY A CA 1
ATOM 777 C C . GLY A 1 98 ? -10.916 -5.940 -10.427 1.00 80.50 98 GLY A C 1
ATOM 778 O O . GLY A 1 98 ? -11.250 -5.033 -9.667 1.00 80.50 98 GLY A O 1
ATOM 779 N N . ILE A 1 99 ? -9.716 -5.983 -11.014 1.00 87.75 99 ILE A N 1
ATOM 780 C CA . ILE A 1 99 ? -8.722 -4.912 -10.879 1.00 87.75 99 ILE A CA 1
ATOM 781 C C . ILE A 1 99 ? -9.110 -3.736 -11.770 1.00 87.75 99 ILE A C 1
ATOM 783 O O . ILE A 1 99 ? -9.345 -3.897 -12.967 1.00 87.75 99 ILE A O 1
ATOM 787 N N . GLU A 1 100 ? -9.145 -2.545 -11.183 1.00 85.94 100 GLU A N 1
ATOM 788 C CA . GLU A 1 100 ? -9.359 -1.313 -11.932 1.00 85.94 100 GLU A CA 1
ATOM 789 C C . GLU A 1 100 ? -8.069 -0.976 -12.685 1.00 85.94 100 GLU A C 1
ATOM 791 O O . GLU A 1 100 ? -7.029 -0.673 -12.099 1.00 85.94 100 GLU A O 1
ATOM 796 N N . MET A 1 101 ? -8.126 -1.067 -14.012 1.00 80.69 101 MET A N 1
ATOM 797 C CA . MET A 1 101 ? -7.065 -0.576 -14.881 1.00 80.69 101 MET A CA 1
ATOM 798 C C . MET A 1 101 ? -7.354 0.892 -15.175 1.00 80.69 101 MET A C 1
ATOM 800 O O . MET A 1 101 ? -8.409 1.217 -15.708 1.00 80.69 101 MET A O 1
ATOM 804 N N . GLY A 1 102 ? -6.435 1.782 -14.809 1.00 78.19 102 GLY A N 1
ATOM 805 C CA . GLY A 1 102 ? -6.574 3.195 -15.143 1.00 78.19 102 GLY A CA 1
ATOM 806 C C . GLY A 1 102 ? -6.531 3.410 -16.656 1.00 78.19 102 GLY A C 1
ATOM 807 O O . GLY A 1 102 ? -5.651 2.873 -17.338 1.00 78.19 102 GLY A O 1
ATOM 808 N N . ASP A 1 103 ? -7.446 4.231 -17.168 1.00 72.44 103 ASP A N 1
ATOM 809 C CA . ASP A 1 103 ? -7.399 4.709 -18.546 1.00 72.44 103 ASP A CA 1
ATOM 810 C C . ASP A 1 103 ? -6.159 5.596 -18.715 1.00 72.44 103 ASP A C 1
ATOM 812 O O . ASP A 1 103 ? -6.119 6.767 -18.337 1.00 72.44 103 ASP A O 1
ATOM 816 N N . ASN A 1 104 ? -5.092 5.019 -19.269 1.00 70.56 104 ASN A N 1
ATOM 817 C CA . ASN A 1 104 ? -3.826 5.706 -19.550 1.00 70.56 104 ASN A CA 1
ATOM 818 C C . ASN A 1 104 ? -3.927 6.686 -20.742 1.00 70.56 104 ASN A C 1
ATOM 820 O O . ASN A 1 104 ? -2.951 6.892 -21.472 1.00 70.56 104 ASN A O 1
ATOM 824 N N . ASP A 1 105 ? -5.090 7.295 -20.969 1.00 67.44 105 ASP A N 1
ATOM 825 C CA . ASP A 1 105 ? -5.357 8.136 -22.138 1.00 67.44 105 ASP A CA 1
ATOM 826 C C . ASP A 1 105 ? -4.469 9.385 -22.160 1.00 67.44 105 ASP A C 1
ATOM 828 O O 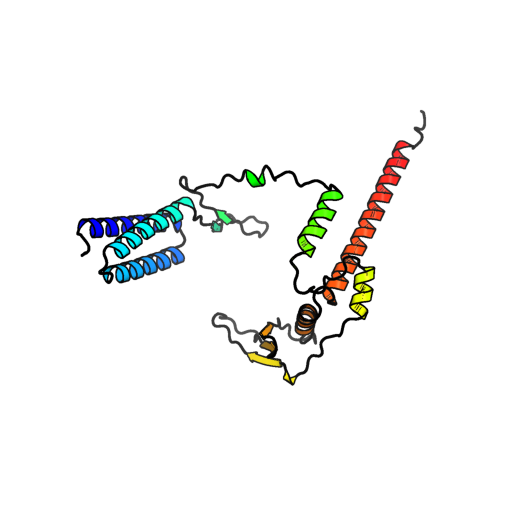. ASP A 1 105 ? -3.897 9.718 -23.197 1.00 67.44 105 ASP A O 1
ATOM 832 N N . THR A 1 106 ? -4.190 9.990 -21.004 1.00 63.84 106 THR A N 1
ATOM 833 C CA . THR A 1 106 ? -3.283 11.149 -20.882 1.00 63.84 106 THR A CA 1
ATOM 834 C C . THR A 1 106 ? -1.835 10.836 -21.288 1.00 63.84 106 THR A C 1
ATOM 836 O O . THR A 1 106 ? -1.096 11.731 -21.698 1.00 63.84 106 THR A O 1
ATOM 839 N N . ILE A 1 107 ? -1.406 9.571 -21.192 1.00 64.88 107 ILE A N 1
ATOM 840 C CA . ILE A 1 107 ? -0.066 9.132 -21.621 1.00 64.88 107 ILE A CA 1
ATOM 841 C C . ILE A 1 107 ? -0.037 8.908 -23.139 1.00 64.88 107 ILE A C 1
ATOM 843 O O . ILE A 1 107 ? 0.977 9.179 -23.783 1.00 64.88 107 ILE A O 1
ATOM 847 N N . LYS A 1 108 ? -1.143 8.425 -23.717 1.00 73.12 108 LYS A N 1
ATOM 848 C CA . LYS A 1 108 ? -1.264 8.159 -25.159 1.00 73.12 108 LYS A CA 1
ATOM 849 C C . LYS A 1 108 ? -1.450 9.439 -25.969 1.00 73.12 108 LYS A C 1
ATOM 851 O O . LYS A 1 108 ? -0.891 9.553 -27.058 1.00 73.12 108 LYS A O 1
ATOM 856 N N . SER A 1 109 ? -2.189 10.404 -25.430 1.00 72.62 109 SER A N 1
ATOM 857 C CA . SER A 1 109 ? -2.340 11.745 -25.989 1.00 72.62 109 SER A CA 1
ATOM 858 C C . SER A 1 109 ? -1.718 12.766 -25.037 1.00 72.62 109 SER A C 1
ATOM 860 O O . SER A 1 109 ? -2.453 13.442 -24.309 1.00 72.62 109 SER A O 1
ATOM 862 N N . PRO A 1 110 ? -0.375 12.890 -25.002 1.00 69.69 110 PRO A N 1
ATOM 863 C CA . PRO A 1 110 ? 0.229 13.982 -24.262 1.00 69.69 110 PRO A CA 1
ATOM 864 C C . PRO A 1 110 ? -0.355 15.292 -24.808 1.00 69.69 110 PRO A C 1
ATOM 866 O O . PRO A 1 110 ? -0.466 15.430 -26.035 1.00 69.69 110 PRO A O 1
ATOM 869 N N . PRO A 1 111 ? -0.741 16.250 -23.941 1.00 73.44 111 PRO A N 1
ATOM 870 C CA . PRO A 1 111 ? -1.142 17.566 -24.409 1.00 73.44 111 PRO A CA 1
ATOM 871 C C . PRO A 1 111 ? -0.046 18.068 -25.351 1.00 73.44 111 PRO A C 1
ATOM 873 O O . PRO A 1 111 ? 1.137 17.859 -25.045 1.00 73.44 111 PRO A O 1
ATOM 876 N N . PRO A 1 112 ? -0.409 18.642 -26.514 1.00 70.50 112 PRO A N 1
ATOM 877 C CA . PRO A 1 112 ? 0.570 19.082 -27.488 1.00 70.50 112 PRO A CA 1
ATOM 878 C C . PRO A 1 112 ? 1.570 19.957 -26.750 1.00 70.50 112 PRO A C 1
ATOM 880 O O . PRO A 1 112 ? 1.214 21.007 -26.219 1.00 70.50 112 PRO A O 1
ATOM 883 N N . LEU A 1 113 ? 2.812 19.471 -26.650 1.00 60.69 113 LEU A N 1
ATOM 884 C CA . LEU A 1 113 ? 3.906 20.270 -26.129 1.00 60.69 113 LEU A CA 1
ATOM 885 C C . LEU A 1 113 ? 3.852 21.554 -26.939 1.00 60.69 113 LEU A C 1
ATOM 887 O O . LEU A 1 113 ? 3.935 21.479 -28.165 1.00 60.69 113 LEU A O 1
ATOM 891 N N . GLU A 1 114 ? 3.649 22.697 -26.286 1.00 62.19 114 GLU A N 1
ATOM 892 C CA . GLU A 1 114 ? 3.722 23.991 -26.947 1.00 62.19 114 GLU A CA 1
ATOM 893 C C . GLU A 1 114 ? 5.102 24.087 -27.600 1.00 62.19 114 GLU A C 1
ATOM 895 O O . GLU A 1 114 ? 6.122 24.387 -26.971 1.00 62.19 114 GLU A O 1
ATOM 900 N N . LEU A 1 115 ? 5.157 23.710 -28.875 1.00 52.22 115 LEU A N 1
ATOM 901 C CA . LEU A 1 115 ? 6.378 23.614 -29.637 1.00 52.22 115 LEU A CA 1
ATOM 902 C C . LEU A 1 115 ? 6.851 25.042 -29.867 1.00 52.22 115 LEU A C 1
ATOM 904 O O . LEU A 1 115 ? 6.453 25.716 -30.809 1.00 52.22 115 LEU A O 1
ATOM 908 N N . ASN A 1 116 ? 7.761 25.477 -29.000 1.00 53.88 116 ASN A N 1
ATOM 909 C CA . ASN A 1 116 ? 8.775 26.480 -29.288 1.00 53.88 116 ASN A CA 1
ATOM 910 C C . ASN A 1 116 ? 8.260 27.783 -29.917 1.00 53.88 116 ASN A C 1
ATOM 912 O O . ASN A 1 116 ? 8.890 28.313 -30.838 1.00 53.88 116 ASN A O 1
ATOM 916 N N . SER A 1 117 ? 7.202 28.387 -29.380 1.00 58.72 117 SER A N 1
ATOM 917 C CA . SER A 1 117 ? 7.031 29.813 -29.629 1.00 58.72 117 SER A CA 1
ATOM 918 C C . SER A 1 117 ? 8.079 30.561 -28.790 1.00 58.72 117 SER A C 1
ATOM 920 O O . SER A 1 117 ? 8.179 30.427 -27.570 1.00 58.72 117 SER A O 1
ATOM 922 N N . ARG A 1 118 ? 8.922 31.373 -29.441 1.00 59.06 118 ARG A N 1
ATOM 923 C CA . ARG A 1 118 ? 9.875 32.275 -28.756 1.00 59.06 118 ARG A CA 1
ATOM 924 C C . ARG A 1 118 ? 9.177 33.193 -27.731 1.00 59.06 118 ARG A C 1
ATOM 926 O O . ARG A 1 118 ? 9.849 33.745 -26.865 1.00 59.06 118 ARG A O 1
ATOM 933 N N . ARG A 1 119 ? 7.851 33.346 -27.849 1.00 56.94 119 ARG A N 1
ATOM 934 C CA . ARG A 1 119 ? 6.969 34.119 -26.969 1.00 56.94 119 ARG A CA 1
ATOM 935 C C . ARG A 1 119 ? 6.663 33.409 -25.645 1.00 56.94 119 ARG A C 1
ATOM 937 O O . ARG A 1 119 ? 6.774 34.074 -24.620 1.00 56.94 119 ARG A O 1
ATOM 944 N N . ALA A 1 120 ? 6.414 32.097 -25.633 1.00 55.81 120 ALA A N 1
ATOM 945 C CA . ALA A 1 120 ? 6.144 31.350 -24.396 1.00 55.81 120 ALA A CA 1
ATOM 946 C C . ALA A 1 120 ? 7.322 31.426 -23.403 1.00 55.81 120 ALA A C 1
ATOM 948 O O . ALA A 1 120 ? 7.142 31.734 -22.230 1.00 55.81 120 ALA A O 1
ATOM 949 N N . ARG A 1 121 ? 8.567 31.320 -23.896 1.00 58.81 121 ARG A N 1
ATOM 950 C CA . ARG A 1 121 ? 9.778 31.501 -23.063 1.00 58.81 121 ARG A CA 1
ATOM 951 C C . ARG A 1 121 ? 9.970 32.911 -22.505 1.00 58.81 121 ARG A C 1
ATOM 953 O O . ARG A 1 121 ? 10.731 33.076 -21.554 1.00 58.81 121 ARG A O 1
ATOM 960 N N . LYS A 1 122 ? 9.375 33.932 -23.128 1.00 58.69 122 LYS A N 1
ATOM 961 C CA . LYS A 1 122 ? 9.445 35.311 -22.631 1.00 58.69 122 LYS A CA 1
ATOM 962 C C . LYS A 1 122 ? 8.397 35.529 -21.537 1.00 58.69 122 LYS A C 1
ATOM 964 O O . LYS A 1 122 ? 8.736 36.092 -20.506 1.00 58.69 122 LYS A O 1
ATOM 969 N N . GLN A 1 123 ? 7.198 34.973 -21.716 1.00 56.66 123 GLN A N 1
ATOM 970 C CA . GLN A 1 123 ? 6.128 35.035 -20.719 1.00 56.66 123 GLN A CA 1
ATOM 971 C C . GLN A 1 123 ? 6.419 34.187 -19.473 1.00 56.66 123 GLN A C 1
ATOM 973 O O . GLN A 1 123 ? 6.251 34.684 -18.367 1.00 56.66 123 GLN A O 1
ATOM 978 N N . GLU A 1 124 ? 6.976 32.976 -19.604 1.00 54.81 124 GLU A N 1
ATOM 979 C CA . GLU A 1 124 ? 7.417 32.184 -18.436 1.00 54.81 124 GLU A CA 1
ATOM 980 C C . GLU A 1 124 ? 8.525 32.881 -17.632 1.00 54.81 124 GLU A C 1
ATOM 982 O O . GLU A 1 124 ? 8.658 32.673 -16.425 1.00 54.81 124 GLU A O 1
ATOM 987 N N . LYS A 1 125 ? 9.345 33.704 -18.298 1.00 56.59 125 LYS A N 1
ATOM 988 C CA . LYS A 1 125 ? 10.411 34.472 -17.650 1.00 56.59 125 LYS A CA 1
ATOM 989 C C . LYS A 1 125 ? 9.868 35.696 -16.909 1.00 56.59 125 LYS A C 1
ATOM 991 O O . LYS A 1 125 ? 10.448 36.060 -15.895 1.00 56.59 125 LYS A O 1
ATOM 996 N N . GLU A 1 126 ? 8.786 36.292 -17.403 1.00 52.16 126 GLU A N 1
ATOM 997 C CA . GLU A 1 126 ? 8.093 37.420 -16.770 1.00 52.16 126 GLU A CA 1
ATOM 998 C C . GLU A 1 126 ? 7.191 36.948 -15.609 1.00 52.16 126 GLU A C 1
ATOM 1000 O O . GLU A 1 126 ? 7.149 37.599 -14.567 1.00 52.16 126 GLU A O 1
ATOM 1005 N N . PHE A 1 127 ? 6.566 35.768 -15.721 1.00 48.00 127 PHE A N 1
ATOM 1006 C CA . PHE A 1 127 ? 5.714 35.194 -14.669 1.00 48.00 127 PHE A CA 1
ATOM 1007 C C . PHE A 1 127 ? 6.521 34.659 -13.470 1.00 48.00 127 PHE A C 1
ATOM 1009 O O . PHE A 1 127 ? 6.145 34.868 -12.324 1.00 48.00 127 PHE A O 1
ATOM 1016 N N . ASN A 1 128 ? 7.692 34.051 -13.703 1.00 45.56 128 ASN A N 1
ATOM 1017 C CA . ASN A 1 128 ? 8.559 33.556 -12.620 1.00 45.56 128 ASN A CA 1
ATOM 1018 C C . ASN A 1 128 ? 9.421 34.642 -11.944 1.00 45.56 128 ASN A C 1
ATOM 1020 O O . ASN A 1 128 ? 10.134 34.343 -10.987 1.00 45.56 128 ASN A O 1
ATOM 1024 N N . SER A 1 129 ? 9.410 35.887 -12.437 1.00 49.25 129 SER A N 1
ATOM 1025 C CA . SER A 1 129 ? 10.170 36.994 -11.833 1.00 49.25 129 SER A CA 1
ATOM 1026 C C . SER A 1 129 ? 9.398 37.796 -10.785 1.00 49.25 129 SER A C 1
ATOM 1028 O O . SER A 1 129 ? 10.005 38.639 -10.131 1.00 49.25 129 SER A O 1
ATOM 1030 N N . ALA A 1 130 ? 8.096 37.546 -10.616 1.00 48.59 130 ALA A N 1
ATOM 1031 C CA . ALA A 1 130 ? 7.263 38.306 -9.685 1.00 48.59 130 ALA A CA 1
ATOM 1032 C C . ALA A 1 130 ? 7.270 37.756 -8.243 1.00 48.59 130 ALA A C 1
ATOM 1034 O O . ALA A 1 130 ? 7.095 38.544 -7.324 1.00 48.59 130 ALA A O 1
ATOM 1035 N N . ASP A 1 131 ? 7.559 36.462 -8.029 1.00 46.84 131 ASP A N 1
ATOM 1036 C CA . ASP A 1 131 ? 7.384 35.807 -6.712 1.00 46.84 131 ASP A CA 1
ATOM 1037 C C . ASP A 1 131 ? 8.637 35.130 -6.117 1.00 46.84 131 ASP A C 1
ATOM 1039 O O . ASP A 1 131 ? 8.566 34.431 -5.106 1.00 46.84 131 ASP A O 1
ATOM 1043 N N . ALA A 1 132 ? 9.829 35.338 -6.680 1.00 42.34 132 ALA A N 1
ATOM 1044 C CA . ALA A 1 132 ? 11.051 34.736 -6.140 1.00 42.34 132 ALA A CA 1
ATOM 1045 C C . ALA A 1 132 ? 11.771 35.676 -5.160 1.00 42.34 132 ALA A C 1
ATOM 1047 O O . ALA A 1 132 ? 12.802 36.276 -5.478 1.00 42.34 132 ALA A O 1
ATOM 1048 N N . ALA A 1 133 ? 11.260 35.749 -3.931 1.00 49.56 133 ALA A N 1
ATOM 1049 C CA . ALA A 1 133 ? 12.095 36.092 -2.789 1.00 49.56 133 ALA A CA 1
ATOM 1050 C C . ALA A 1 133 ? 13.292 35.114 -2.733 1.00 49.56 133 ALA A C 1
ATOM 1052 O O . ALA A 1 133 ? 13.119 33.896 -2.689 1.00 49.56 133 ALA A O 1
ATOM 1053 N N . SER A 1 134 ? 14.504 35.681 -2.757 1.00 45.47 134 SER A N 1
ATOM 1054 C CA . SER A 1 134 ? 15.823 35.027 -2.661 1.00 45.47 134 SER A CA 1
ATOM 1055 C C . SER A 1 134 ? 16.313 34.266 -3.915 1.00 45.47 134 SER A C 1
ATOM 1057 O O . SER A 1 134 ? 15.915 33.124 -4.159 1.00 45.47 134 SER A O 1
ATOM 1059 N N . PRO A 1 135 ? 17.279 34.813 -4.688 1.00 46.91 135 PRO A N 1
ATOM 1060 C CA . PRO A 1 135 ? 17.910 34.073 -5.773 1.00 46.91 135 PRO A CA 1
ATOM 1061 C C . PRO A 1 135 ? 18.843 33.004 -5.191 1.00 46.91 135 PRO A C 1
ATOM 1063 O O . PRO A 1 135 ? 19.964 33.290 -4.774 1.00 46.91 135 PRO A O 1
ATOM 1066 N N . LYS A 1 136 ? 18.409 31.740 -5.192 1.00 51.38 136 LYS A N 1
ATOM 1067 C CA . LYS A 1 136 ? 19.354 30.617 -5.082 1.00 51.38 136 LYS A CA 1
ATOM 1068 C C . LYS A 1 136 ? 20.306 30.708 -6.285 1.00 51.38 136 LYS A C 1
ATOM 1070 O O . LYS A 1 136 ? 19.811 30.879 -7.402 1.00 51.38 136 LYS A O 1
ATOM 1075 N N . PRO A 1 137 ? 21.638 30.625 -6.110 1.00 54.91 137 PRO A N 1
ATOM 1076 C CA . PRO A 1 137 ? 22.578 30.793 -7.212 1.00 54.91 137 PRO A CA 1
ATOM 1077 C C . PRO A 1 137 ? 22.361 29.683 -8.247 1.00 54.91 137 PRO A C 1
ATOM 1079 O O . PRO A 1 137 ? 22.747 28.532 -8.056 1.00 54.91 137 PRO A O 1
ATOM 1082 N N . VAL A 1 138 ? 21.691 30.018 -9.350 1.00 62.25 138 VAL A N 1
ATOM 1083 C CA . VAL A 1 138 ? 21.457 29.087 -10.454 1.00 62.25 138 VAL A CA 1
ATOM 1084 C C . VAL A 1 138 ? 22.781 28.904 -11.183 1.00 62.25 138 VAL A C 1
ATOM 1086 O O . VAL A 1 138 ? 23.285 29.832 -11.817 1.00 62.25 138 VAL A O 1
ATOM 1089 N N . ALA A 1 139 ? 23.349 27.701 -11.097 1.00 61.44 139 ALA A N 1
ATOM 1090 C CA . ALA A 1 139 ? 24.606 27.382 -11.755 1.00 61.44 139 ALA A CA 1
ATOM 1091 C C . ALA A 1 139 ? 24.548 27.699 -13.269 1.00 61.44 139 ALA A C 1
ATOM 1093 O O . ALA A 1 139 ? 23.549 27.410 -13.944 1.00 61.44 139 ALA A O 1
ATOM 1094 N N . PRO A 1 140 ? 25.608 28.300 -13.839 1.00 65.31 140 PRO A N 1
ATOM 1095 C CA . PRO A 1 140 ? 25.607 28.744 -15.226 1.00 65.31 140 PRO A CA 1
ATOM 1096 C C . PRO A 1 140 ? 25.497 27.564 -16.205 1.00 65.31 140 PRO A C 1
ATOM 1098 O O . PRO A 1 140 ? 26.242 26.590 -16.137 1.00 65.31 140 PRO A O 1
ATOM 1101 N N . ARG A 1 141 ? 24.590 27.686 -17.185 1.00 65.69 141 ARG A N 1
ATOM 1102 C CA . ARG A 1 141 ? 24.212 26.600 -18.116 1.00 65.69 141 ARG A CA 1
ATOM 1103 C C . ARG A 1 141 ? 25.298 26.186 -19.123 1.00 65.69 141 ARG A C 1
ATOM 1105 O O . ARG A 1 141 ? 25.187 25.126 -19.733 1.00 65.69 141 ARG A O 1
ATOM 1112 N N . PHE A 1 142 ? 26.327 27.006 -19.347 1.00 80.19 142 PHE A N 1
ATOM 1113 C CA . PHE A 1 142 ? 27.372 26.737 -20.343 1.00 80.19 142 PHE A CA 1
ATOM 1114 C C . PHE A 1 142 ? 28.686 26.313 -19.686 1.00 80.19 142 PHE A C 1
ATOM 1116 O O . PHE A 1 142 ? 29.135 26.955 -18.742 1.00 80.19 142 PHE A O 1
ATOM 1123 N N . TYR A 1 143 ? 29.358 25.299 -20.247 1.00 81.19 143 TYR A N 1
ATOM 1124 C CA . TYR A 1 143 ? 30.614 24.756 -19.706 1.00 81.19 143 TYR A CA 1
ATOM 1125 C C . TYR A 1 143 ? 31.702 25.822 -19.479 1.00 81.19 143 TYR A C 1
ATOM 1127 O O . TYR A 1 143 ? 32.416 25.773 -18.483 1.00 81.19 143 TYR A O 1
ATOM 1135 N N . SER A 1 144 ? 31.827 26.807 -20.373 1.00 82.00 144 SER A N 1
ATOM 1136 C CA . SER A 1 144 ? 32.802 27.899 -20.240 1.00 82.00 144 SER A CA 1
ATOM 1137 C C . SER A 1 144 ? 32.504 28.826 -19.059 1.00 82.00 144 SER A C 1
ATOM 1139 O O . SER A 1 144 ? 33.428 29.231 -18.360 1.00 82.00 144 SER A O 1
ATOM 1141 N N . ALA A 1 145 ? 31.230 29.137 -18.820 1.00 83.06 145 ALA A N 1
ATOM 1142 C CA . ALA A 1 145 ? 30.790 29.941 -17.685 1.00 83.06 145 ALA A CA 1
ATOM 1143 C C . ALA A 1 145 ? 30.882 29.145 -16.372 1.00 83.06 145 ALA A C 1
ATOM 1145 O O . ALA A 1 145 ? 31.366 29.671 -15.376 1.00 83.06 145 ALA A O 1
ATOM 1146 N N . LEU A 1 146 ? 30.536 27.854 -16.402 1.00 82.56 146 LEU A N 1
ATOM 1147 C CA . LEU A 1 146 ? 30.682 26.934 -15.271 1.00 82.56 146 LEU A CA 1
ATOM 1148 C C . LEU A 1 146 ? 32.147 26.751 -14.868 1.00 82.56 146 LEU A C 1
ATOM 1150 O O . LEU A 1 146 ? 32.455 26.756 -13.684 1.00 82.56 146 LEU A O 1
ATOM 1154 N N . LYS A 1 147 ? 33.072 26.680 -15.832 1.00 84.81 147 LYS A N 1
ATOM 1155 C CA . LYS A 1 147 ? 34.514 26.622 -15.551 1.00 84.81 147 LYS A CA 1
ATOM 1156 C C . LYS A 1 147 ? 35.021 27.884 -14.841 1.00 84.81 147 LYS A C 1
ATOM 1158 O O . LYS A 1 147 ? 35.830 27.757 -13.932 1.00 84.81 147 LYS A O 1
ATOM 1163 N N . LYS A 1 148 ? 34.559 29.073 -15.247 1.00 85.38 148 LYS A N 1
ATOM 1164 C CA . LYS A 1 148 ? 34.927 30.348 -14.604 1.00 85.38 148 LYS A CA 1
ATOM 1165 C C . LYS A 1 148 ? 34.341 30.457 -13.195 1.00 85.38 148 LYS A C 1
ATOM 1167 O O . LYS A 1 148 ? 35.062 30.787 -12.266 1.00 85.38 148 LYS A O 1
ATOM 1172 N N . ALA A 1 149 ? 33.068 30.106 -13.029 1.00 82.62 149 ALA A N 1
ATOM 1173 C CA . ALA A 1 149 ? 32.411 30.117 -11.724 1.00 82.62 149 ALA A CA 1
ATOM 1174 C C . ALA A 1 149 ? 33.019 29.081 -10.759 1.00 82.62 149 ALA A C 1
ATOM 1176 O O . ALA A 1 149 ? 33.210 29.365 -9.586 1.00 82.62 149 ALA A O 1
ATOM 1177 N N . HIS A 1 150 ? 33.427 27.910 -11.260 1.00 83.12 150 HIS A N 1
ATOM 1178 C CA . HIS A 1 150 ? 34.138 26.904 -10.465 1.00 83.12 150 HIS A CA 1
ATOM 1179 C C . HIS A 1 150 ? 35.513 27.381 -9.974 1.00 83.12 150 HIS A C 1
ATOM 1181 O O . HIS A 1 150 ? 35.987 26.898 -8.956 1.00 83.12 150 HIS A O 1
ATOM 1187 N N . GLN A 1 151 ? 36.173 28.311 -10.672 1.00 85.38 151 GLN A N 1
ATOM 1188 C CA . GLN A 1 151 ? 37.434 28.899 -10.199 1.00 85.38 151 GLN A CA 1
ATOM 1189 C C . GLN A 1 151 ? 37.225 29.880 -9.043 1.00 85.38 151 GLN A C 1
ATOM 1191 O O . GLN A 1 151 ? 38.143 30.090 -8.263 1.00 85.38 151 GLN A O 1
ATOM 1196 N N . GLN A 1 152 ? 36.031 30.461 -8.935 1.00 82.44 152 GLN A N 1
ATOM 1197 C CA . GLN A 1 152 ? 35.661 31.399 -7.874 1.00 82.44 152 GLN A CA 1
ATOM 1198 C C . GLN A 1 152 ? 35.075 30.694 -6.643 1.00 82.44 152 GLN A C 1
ATOM 1200 O O . GLN A 1 152 ? 34.667 31.362 -5.699 1.00 82.44 152 GLN A O 1
ATOM 1205 N N . ARG A 1 153 ? 35.000 29.356 -6.651 1.00 79.81 153 ARG A N 1
ATOM 1206 C CA . ARG A 1 153 ? 34.451 28.595 -5.527 1.00 79.81 153 ARG A CA 1
ATOM 1207 C C . ARG A 1 153 ? 35.440 28.565 -4.364 1.00 79.81 153 ARG A C 1
ATOM 1209 O O . ARG A 1 153 ? 36.637 28.363 -4.570 1.00 79.81 153 ARG A O 1
ATOM 1216 N N . THR A 1 154 ? 34.917 28.657 -3.152 1.00 78.69 154 THR A N 1
ATOM 1217 C CA . THR A 1 154 ? 35.659 28.363 -1.927 1.00 78.69 154 THR A CA 1
ATOM 1218 C C . THR A 1 154 ? 35.587 26.853 -1.670 1.00 78.69 154 THR A C 1
ATOM 1220 O O . THR A 1 154 ? 34.478 26.322 -1.540 1.00 78.69 154 THR A O 1
ATOM 1223 N N . PRO A 1 155 ? 36.717 26.121 -1.692 1.00 73.75 155 PRO A N 1
ATOM 1224 C CA . PRO A 1 155 ? 36.712 24.702 -1.357 1.00 73.75 155 PRO A CA 1
ATOM 1225 C C . PRO A 1 155 ? 36.327 24.513 0.123 1.00 73.75 155 PRO A C 1
ATOM 1227 O O . PRO A 1 155 ? 36.782 25.306 0.946 1.00 73.75 155 PRO A O 1
ATOM 1230 N N . PRO A 1 156 ? 35.519 23.492 0.467 1.00 70.50 156 PRO A N 1
ATOM 1231 C CA . PRO A 1 156 ? 35.226 23.173 1.862 1.00 70.50 156 PRO A CA 1
ATOM 1232 C C . PRO A 1 156 ? 36.513 22.785 2.590 1.00 70.50 156 PRO A C 1
ATOM 1234 O O . PRO A 1 156 ? 37.290 21.995 2.052 1.00 70.50 156 PRO A O 1
ATOM 1237 N N . GLU A 1 157 ? 36.720 23.275 3.806 1.00 71.88 157 GLU A N 1
ATOM 1238 C CA . GLU A 1 157 ? 37.755 22.763 4.708 1.00 71.88 157 GLU A CA 1
ATOM 1239 C C . GLU A 1 157 ? 37.112 21.763 5.673 1.00 71.88 157 GLU A C 1
ATOM 1241 O O . GLU A 1 157 ? 36.039 22.017 6.224 1.00 71.88 157 GLU A O 1
ATOM 1246 N N . LEU A 1 158 ? 37.730 20.590 5.821 1.00 66.06 158 LEU A N 1
ATOM 1247 C CA . LEU A 1 158 ? 37.261 19.545 6.724 1.00 66.06 158 LEU A CA 1
ATOM 1248 C C . LEU A 1 158 ? 38.171 19.533 7.950 1.00 66.06 158 LEU A C 1
ATOM 1250 O O . LEU A 1 158 ? 39.302 19.066 7.857 1.00 66.06 158 LEU A O 1
ATOM 1254 N N . ASN A 1 159 ? 37.678 20.053 9.070 1.00 72.69 159 ASN A N 1
ATOM 1255 C CA . ASN A 1 159 ? 38.385 19.972 10.343 1.00 72.69 159 ASN A CA 1
ATOM 1256 C C . ASN A 1 159 ? 38.095 18.620 10.997 1.00 72.69 159 ASN A C 1
ATOM 1258 O O . ASN A 1 159 ? 36.945 18.177 11.010 1.00 72.69 159 ASN A O 1
ATOM 1262 N N . GLU A 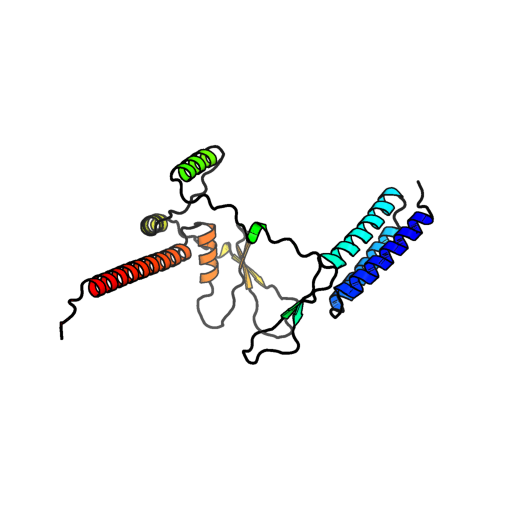1 160 ? 39.128 17.985 11.546 1.00 66.25 160 GLU A N 1
ATOM 1263 C CA . GLU A 1 160 ? 39.022 16.678 12.209 1.00 66.25 160 GLU A CA 1
ATOM 1264 C C . GLU A 1 160 ? 38.085 16.734 13.429 1.00 66.25 160 GLU A C 1
ATOM 1266 O O . GLU A 1 160 ? 37.347 15.786 13.674 1.00 66.25 160 GLU A O 1
ATOM 1271 N N . ASP A 1 161 ? 38.004 17.887 14.101 1.00 63.94 161 ASP A N 1
ATOM 1272 C CA . ASP A 1 161 ? 37.128 18.121 15.259 1.00 63.94 161 ASP A CA 1
ATOM 1273 C C . ASP A 1 161 ? 35.621 18.147 14.925 1.00 63.94 161 ASP A C 1
ATOM 1275 O O . ASP A 1 161 ? 34.786 18.014 15.817 1.00 63.94 161 ASP A O 1
ATOM 1279 N N . ASP A 1 162 ? 35.243 18.351 13.655 1.00 63.78 162 ASP A N 1
ATOM 1280 C CA . ASP A 1 162 ? 33.834 18.390 13.220 1.00 63.78 162 ASP A CA 1
ATOM 1281 C C . ASP A 1 162 ? 33.310 16.995 12.782 1.00 63.78 162 ASP A C 1
ATOM 1283 O O . ASP A 1 162 ? 32.166 16.883 12.315 1.00 63.78 162 ASP A O 1
ATOM 1287 N N . LEU A 1 163 ? 34.132 15.941 12.908 1.00 63.50 163 LEU A N 1
ATOM 1288 C CA . LEU A 1 163 ? 33.819 14.557 12.534 1.00 63.50 163 LEU A CA 1
ATOM 1289 C C . LEU A 1 163 ? 33.518 13.701 13.776 1.00 63.50 163 LEU A C 1
ATOM 1291 O O . LEU A 1 163 ? 34.424 13.287 14.488 1.00 63.50 163 LEU A O 1
ATOM 1295 N N . ASP A 1 164 ? 32.248 13.352 13.984 1.00 61.00 164 ASP A N 1
ATOM 1296 C CA . ASP A 1 164 ? 31.860 12.336 14.967 1.00 61.00 164 ASP A CA 1
ATOM 1297 C C . ASP A 1 164 ? 31.805 10.959 14.301 1.00 61.00 164 ASP A C 1
ATOM 1299 O O . ASP A 1 164 ? 30.949 10.675 13.454 1.00 61.00 164 ASP A O 1
ATOM 1303 N N . GLU A 1 165 ? 32.701 10.070 14.711 1.00 62.34 165 GLU A N 1
ATOM 1304 C CA . GLU A 1 165 ? 32.697 8.671 14.303 1.00 62.34 165 GLU A CA 1
ATOM 1305 C C . GLU A 1 165 ? 31.813 7.848 15.241 1.00 62.34 165 GLU A C 1
ATOM 1307 O O . GLU A 1 165 ? 32.111 7.674 16.422 1.00 62.34 165 GLU A O 1
ATOM 1312 N N . THR A 1 166 ? 30.718 7.294 14.718 1.00 57.09 166 THR A N 1
ATOM 1313 C CA . THR A 1 166 ? 29.912 6.330 15.478 1.00 57.09 166 THR A CA 1
ATOM 1314 C C . THR A 1 166 ? 29.855 4.993 14.755 1.00 57.09 166 THR A C 1
ATOM 1316 O O . THR A 1 166 ? 29.561 4.890 13.562 1.00 57.09 166 THR A O 1
ATOM 1319 N N . PHE A 1 167 ? 30.144 3.932 15.501 1.00 52.09 167 PHE A N 1
ATOM 1320 C CA . PHE A 1 167 ? 30.092 2.566 15.003 1.00 52.09 167 PHE A CA 1
ATOM 1321 C C . PHE A 1 167 ? 28.675 2.025 15.176 1.00 52.09 167 PHE A C 1
ATOM 1323 O O . PHE A 1 167 ? 28.232 1.750 16.294 1.00 52.09 167 PHE A O 1
ATOM 1330 N N . VAL A 1 168 ? 27.952 1.854 14.070 1.00 47.94 168 VAL A N 1
ATOM 1331 C CA . VAL A 1 168 ? 26.621 1.238 14.094 1.00 47.94 168 VAL A CA 1
ATOM 1332 C C . VAL A 1 168 ? 26.775 -0.256 13.813 1.00 47.94 168 VAL A C 1
ATOM 1334 O O . VAL A 1 168 ? 27.180 -0.660 12.726 1.00 47.94 168 VAL A O 1
ATOM 1337 N N . ARG A 1 169 ? 26.452 -1.100 14.802 1.00 45.44 169 ARG A N 1
ATOM 1338 C CA . ARG A 1 169 ? 26.275 -2.546 14.590 1.00 45.44 169 ARG A CA 1
ATOM 1339 C C . ARG A 1 169 ? 24.882 -2.796 14.022 1.00 45.44 169 ARG A C 1
ATOM 1341 O O . ARG A 1 169 ? 23.891 -2.634 14.735 1.00 45.44 169 ARG A O 1
ATOM 1348 N N . ASP A 1 170 ? 24.807 -3.230 12.771 1.00 43.97 170 ASP A N 1
ATOM 1349 C CA . ASP A 1 170 ? 23.541 -3.644 12.169 1.00 43.97 170 ASP A CA 1
ATOM 1350 C C . ASP A 1 170 ? 22.959 -4.887 12.858 1.00 43.97 170 ASP A C 1
ATOM 1352 O O . ASP A 1 170 ? 23.655 -5.865 13.134 1.00 43.97 170 ASP A O 1
ATOM 1356 N N . ARG A 1 171 ? 21.638 -4.879 13.079 1.00 44.84 171 ARG A N 1
ATOM 1357 C CA . ARG A 1 171 ? 20.866 -6.006 13.645 1.00 44.84 171 ARG A CA 1
ATOM 1358 C C . ARG A 1 171 ? 20.601 -7.149 12.644 1.00 44.84 171 ARG A C 1
ATOM 1360 O O . ARG A 1 171 ? 19.829 -8.048 12.961 1.00 44.84 171 ARG A O 1
ATOM 1367 N N . LEU A 1 172 ? 21.203 -7.132 11.450 1.00 48.47 172 LEU A N 1
ATOM 1368 C CA . LEU A 1 172 ? 20.833 -8.023 10.335 1.00 48.47 172 LEU A CA 1
ATOM 1369 C C . LEU A 1 172 ? 21.996 -8.749 9.630 1.00 48.47 172 LEU A C 1
ATOM 1371 O O . LEU A 1 172 ? 21.760 -9.424 8.631 1.00 48.47 172 LEU A O 1
ATOM 1375 N N . ALA A 1 173 ? 23.229 -8.700 10.143 1.00 43.78 173 ALA A N 1
ATOM 1376 C CA . ALA A 1 173 ? 24.362 -9.392 9.519 1.00 43.78 173 ALA A CA 1
ATOM 1377 C C . ALA A 1 173 ? 24.744 -10.682 10.270 1.00 43.78 173 ALA A C 1
ATOM 1379 O O . ALA A 1 173 ? 25.518 -10.670 11.223 1.00 43.78 173 ALA A O 1
ATOM 1380 N N . PHE A 1 174 ? 24.247 -11.826 9.790 1.00 39.94 174 PHE A N 1
ATOM 1381 C CA . PHE A 1 174 ? 24.663 -13.167 10.237 1.00 39.94 174 PHE A CA 1
ATOM 1382 C C . PHE A 1 174 ? 26.018 -13.615 9.645 1.00 39.94 174 PHE A C 1
ATOM 1384 O O . PHE A 1 174 ? 26.342 -14.800 9.647 1.00 39.94 174 PHE A O 1
ATOM 1391 N N . ARG A 1 175 ? 26.845 -12.705 9.117 1.00 40.50 175 ARG A N 1
ATOM 1392 C CA . ARG A 1 175 ? 28.209 -13.034 8.677 1.00 40.50 175 ARG A CA 1
ATOM 1393 C C . ARG A 1 175 ? 29.183 -11.961 9.141 1.00 40.50 175 ARG A C 1
ATOM 1395 O O . ARG A 1 175 ? 29.025 -10.782 8.852 1.00 40.50 175 ARG A O 1
ATOM 1402 N N . ARG A 1 176 ? 30.173 -12.414 9.909 1.00 45.81 176 ARG A N 1
ATOM 1403 C CA . ARG A 1 176 ? 31.301 -11.649 10.439 1.00 45.81 176 ARG A CA 1
ATOM 1404 C C . ARG A 1 176 ? 32.147 -11.096 9.286 1.00 45.81 176 ARG A C 1
ATOM 1406 O O . ARG A 1 176 ? 33.068 -11.785 8.883 1.00 45.81 176 ARG A O 1
ATOM 1413 N N . THR A 1 177 ? 31.872 -9.888 8.798 1.00 42.19 177 THR A N 1
ATOM 1414 C CA . THR A 1 177 ? 32.865 -9.039 8.110 1.00 42.19 177 THR A CA 1
ATOM 1415 C C . THR A 1 177 ? 32.388 -7.588 8.013 1.00 42.19 177 THR A C 1
ATOM 1417 O O . THR A 1 177 ? 31.269 -7.338 7.579 1.00 42.19 177 THR A O 1
ATOM 1420 N N . ALA A 1 178 ? 33.318 -6.686 8.342 1.00 40.44 178 ALA A N 1
ATOM 1421 C CA . ALA A 1 178 ? 33.386 -5.244 8.084 1.00 40.44 178 ALA A CA 1
ATOM 1422 C C . ALA A 1 178 ? 32.444 -4.307 8.868 1.00 40.44 178 ALA A C 1
ATOM 1424 O O . ALA A 1 178 ? 31.231 -4.265 8.691 1.00 40.44 178 ALA A O 1
ATOM 1425 N N . ASN A 1 179 ? 33.079 -3.504 9.723 1.00 46.22 179 ASN A N 1
ATOM 1426 C CA . ASN A 1 179 ? 32.509 -2.398 10.478 1.00 46.22 179 ASN A CA 1
ATOM 1427 C C . ASN A 1 179 ? 32.010 -1.302 9.521 1.00 46.22 179 ASN A C 1
ATOM 1429 O O . ASN A 1 179 ? 32.785 -0.797 8.713 1.00 46.22 179 ASN A O 1
ATOM 1433 N N . LEU A 1 180 ? 30.745 -0.896 9.634 1.00 46.84 180 LEU A N 1
ATOM 1434 C CA . LEU A 1 180 ? 30.251 0.331 9.010 1.00 46.84 180 LEU A CA 1
ATOM 1435 C C . LEU A 1 180 ? 30.545 1.499 9.961 1.00 46.84 180 LEU A C 1
ATOM 1437 O O . LEU A 1 180 ? 29.928 1.622 11.021 1.00 46.84 180 LEU A O 1
ATOM 1441 N N . LEU A 1 181 ? 31.515 2.336 9.594 1.00 50.28 181 LEU A N 1
ATOM 1442 C CA . LEU A 1 181 ? 31.804 3.591 10.284 1.00 50.28 181 LEU A CA 1
ATOM 1443 C C . LEU A 1 181 ? 30.806 4.639 9.794 1.00 50.28 181 LEU A C 1
ATOM 1445 O O . LEU A 1 181 ? 30.868 5.051 8.641 1.00 50.28 181 LEU A O 1
ATOM 1449 N N . ALA A 1 182 ? 29.865 5.067 10.629 1.00 52.16 182 ALA A N 1
ATOM 1450 C CA . ALA A 1 182 ? 29.030 6.207 10.286 1.00 52.16 182 ALA A CA 1
ATOM 1451 C C . ALA A 1 182 ? 29.762 7.477 10.731 1.00 52.16 182 ALA A C 1
ATOM 1453 O O . ALA A 1 182 ? 29.870 7.747 11.927 1.00 52.16 182 ALA A O 1
ATOM 1454 N N . VAL A 1 183 ? 30.276 8.237 9.762 1.00 54.59 183 VAL A N 1
ATOM 1455 C CA . VAL A 1 183 ? 30.890 9.545 10.018 1.00 54.59 183 VAL A CA 1
ATOM 1456 C C . VAL A 1 183 ? 29.794 10.602 9.961 1.00 54.59 183 VAL A C 1
ATOM 1458 O O . VAL A 1 183 ? 29.107 10.740 8.939 1.00 54.59 183 VAL A O 1
ATOM 1461 N N . TYR A 1 184 ? 29.623 11.326 11.061 1.00 53.75 184 TYR A N 1
ATOM 1462 C CA . TYR A 1 184 ? 28.661 12.406 11.214 1.00 53.75 184 TYR A CA 1
ATOM 1463 C C . TYR A 1 184 ? 29.381 13.746 11.223 1.00 53.75 184 TYR A C 1
ATOM 1465 O O . TYR A 1 184 ? 30.286 13.980 12.010 1.00 53.75 184 TYR A O 1
ATOM 1473 N N . PHE A 1 185 ? 28.925 14.663 10.375 1.00 54.00 185 PHE A N 1
ATOM 1474 C CA . PHE A 1 185 ? 29.339 16.060 10.455 1.00 54.00 185 PHE A CA 1
ATOM 1475 C C . PHE A 1 185 ? 28.363 16.818 11.366 1.00 54.00 185 PHE A C 1
ATOM 1477 O O . PHE A 1 185 ? 27.221 17.075 10.948 1.00 54.00 185 PHE A O 1
ATOM 1484 N N . LEU A 1 186 ? 28.770 17.151 12.602 1.00 53.00 186 LEU A N 1
ATOM 1485 C CA . LEU A 1 186 ? 27.853 17.656 13.647 1.00 53.00 186 LEU A CA 1
ATOM 1486 C C . LEU A 1 186 ? 27.056 18.878 13.191 1.00 53.00 186 LEU A C 1
ATOM 1488 O O . LEU A 1 186 ? 25.854 18.977 13.445 1.00 53.00 186 LEU A O 1
ATOM 1492 N N . LYS A 1 187 ? 27.701 19.795 12.463 1.00 56.88 187 LYS A N 1
ATOM 1493 C CA . LYS A 1 187 ? 27.080 21.061 12.051 1.00 56.88 187 LYS A CA 1
ATOM 1494 C C . LYS A 1 187 ? 25.937 20.888 11.048 1.00 56.88 187 LYS A C 1
ATOM 1496 O O . LYS A 1 187 ? 25.118 21.796 10.920 1.00 56.88 187 LYS A O 1
ATOM 1501 N N . ARG A 1 188 ? 25.868 19.773 10.303 1.00 56.81 188 ARG A N 1
ATOM 1502 C CA . ARG A 1 188 ? 24.902 19.615 9.189 1.00 56.81 188 ARG A CA 1
ATOM 1503 C C . ARG A 1 188 ? 24.234 18.239 9.062 1.00 56.81 188 ARG A C 1
ATOM 1505 O O . ARG A 1 188 ? 23.532 18.023 8.078 1.00 56.81 188 ARG A O 1
ATOM 1512 N N . ARG A 1 189 ? 24.383 17.338 10.045 1.00 53.56 189 ARG A N 1
ATOM 1513 C CA . ARG A 1 189 ? 23.715 16.013 10.099 1.00 53.56 189 ARG A CA 1
ATOM 1514 C C . ARG A 1 189 ? 23.780 15.240 8.772 1.00 53.56 189 ARG A C 1
ATOM 1516 O O . ARG A 1 189 ? 22.772 14.740 8.275 1.00 53.56 189 ARG A O 1
ATOM 1523 N N . VAL A 1 190 ? 24.968 15.145 8.180 1.00 55.09 190 VAL A N 1
ATOM 1524 C CA . VAL A 1 190 ? 25.189 14.313 6.991 1.00 55.09 190 VAL A CA 1
ATOM 1525 C C . VAL A 1 190 ? 25.692 12.952 7.454 1.00 55.09 190 VAL A C 1
ATOM 1527 O O . VAL A 1 190 ? 26.783 12.867 8.003 1.00 55.09 190 VAL A O 1
ATOM 1530 N N . SER A 1 191 ? 24.900 11.902 7.232 1.00 55.06 191 SER A N 1
ATOM 1531 C CA . SER A 1 191 ? 25.311 10.514 7.457 1.00 55.06 191 SER A CA 1
ATOM 1532 C C . SER A 1 191 ? 25.996 9.972 6.204 1.00 55.06 191 SER A C 1
ATOM 1534 O O . SER A 1 191 ? 25.398 9.947 5.117 1.00 55.06 191 SER A O 1
ATOM 1536 N N . ILE A 1 192 ? 27.245 9.531 6.330 1.00 54.84 192 ILE A N 1
ATOM 1537 C CA . ILE A 1 192 ? 27.999 8.940 5.223 1.00 54.84 192 ILE A CA 1
ATOM 1538 C C . ILE A 1 192 ? 28.432 7.540 5.632 1.00 54.84 192 ILE A C 1
ATOM 1540 O O . ILE A 1 192 ? 29.091 7.367 6.648 1.00 54.84 192 ILE A O 1
ATOM 1544 N N . TYR A 1 193 ? 28.062 6.556 4.814 1.00 52.78 193 TYR A N 1
ATOM 1545 C CA . TYR A 1 193 ? 28.533 5.182 4.931 1.00 52.78 193 TYR A CA 1
ATOM 1546 C C . TYR A 1 193 ? 29.712 4.995 3.965 1.00 52.78 193 TYR A C 1
ATOM 1548 O O . TYR A 1 193 ? 29.494 5.029 2.746 1.00 52.78 193 TYR A O 1
ATOM 1556 N N . PRO A 1 194 ? 30.956 4.869 4.452 1.00 49.81 194 PRO A N 1
ATOM 1557 C CA . PRO A 1 194 ? 32.067 4.413 3.644 1.00 49.81 194 PRO A CA 1
ATOM 1558 C C . PRO A 1 194 ? 31.907 2.908 3.402 1.00 49.81 194 PRO A C 1
ATOM 1560 O O . PRO A 1 194 ? 31.633 2.133 4.317 1.00 49.81 194 PRO A O 1
ATOM 1563 N N . VAL A 1 195 ? 32.073 2.495 2.149 1.00 43.47 195 VAL A N 1
ATOM 1564 C CA . VAL A 1 195 ? 32.299 1.087 1.817 1.00 43.47 195 VAL A CA 1
ATOM 1565 C C . VAL A 1 195 ? 33.796 0.863 2.000 1.00 43.47 195 VAL A C 1
ATOM 1567 O O . VAL A 1 195 ? 34.588 1.476 1.287 1.00 43.47 195 VAL A O 1
ATOM 1570 N N . TYR A 1 196 ? 34.182 0.069 2.998 1.00 44.34 196 TYR A N 1
ATOM 1571 C CA . TYR A 1 196 ? 35.582 -0.274 3.232 1.00 44.34 196 TYR A CA 1
ATOM 1572 C C . TYR A 1 196 ? 36.038 -1.323 2.220 1.00 44.34 196 TYR A C 1
ATOM 1574 O O . TYR A 1 196 ? 35.492 -2.423 2.190 1.00 44.34 196 TYR A O 1
ATOM 1582 N N . ASP A 1 197 ? 37.071 -0.984 1.454 1.00 40.00 197 ASP A N 1
ATOM 1583 C CA . ASP A 1 197 ? 37.982 -1.948 0.843 1.00 40.00 197 ASP A CA 1
ATOM 1584 C C . ASP A 1 197 ? 39.359 -1.720 1.487 1.00 40.00 197 ASP A C 1
ATOM 1586 O O . ASP A 1 197 ? 39.754 -0.572 1.715 1.00 40.00 197 ASP A O 1
ATOM 1590 N N . GLN A 1 198 ? 40.019 -2.791 1.925 1.00 45.22 198 GLN A N 1
ATOM 1591 C CA . GLN A 1 198 ? 40.940 -2.752 3.071 1.00 45.22 198 GLN A CA 1
ATOM 1592 C C . GLN A 1 198 ? 42.321 -2.106 2.843 1.00 45.22 198 GLN A C 1
ATOM 1594 O O . GLN A 1 198 ? 43.063 -2.015 3.816 1.00 45.22 198 GLN A O 1
ATOM 1599 N N . GLU A 1 199 ? 42.681 -1.602 1.657 1.00 45.12 199 GLU A N 1
ATOM 1600 C CA . GLU A 1 199 ? 44.080 -1.187 1.400 1.00 45.12 199 GLU A CA 1
ATOM 1601 C C . GLU A 1 199 ? 44.314 0.145 0.658 1.00 45.12 199 GLU A C 1
ATOM 1603 O O . GLU A 1 199 ? 45.456 0.469 0.349 1.00 45.12 199 GLU A O 1
ATOM 1608 N N . GLU A 1 200 ? 43.304 0.988 0.421 1.00 49.41 200 GLU A N 1
ATOM 1609 C CA . GLU A 1 200 ? 43.507 2.237 -0.343 1.00 49.41 200 GLU A CA 1
ATOM 1610 C C . GLU A 1 200 ? 43.184 3.514 0.471 1.00 49.41 200 GLU A C 1
ATOM 1612 O O . GLU A 1 200 ? 42.170 3.565 1.179 1.00 49.41 200 GLU A O 1
ATOM 1617 N N . PRO A 1 201 ? 43.965 4.610 0.330 1.00 44.22 201 PRO A N 1
ATOM 1618 C CA . PRO A 1 201 ? 43.776 5.896 1.022 1.00 44.22 201 PRO A CA 1
ATOM 1619 C C . PRO A 1 201 ? 42.569 6.704 0.493 1.00 44.22 201 PRO A C 1
ATOM 1621 O O . PRO A 1 201 ? 42.568 7.936 0.463 1.00 44.22 201 PRO A O 1
ATOM 1624 N N . HIS A 1 202 ? 41.504 6.032 0.053 1.00 46.62 202 HIS A N 1
ATOM 1625 C CA . HIS A 1 202 ? 40.270 6.651 -0.441 1.00 46.62 202 HIS A CA 1
ATOM 1626 C C . HIS A 1 202 ? 39.297 7.069 0.673 1.00 46.62 202 HIS A C 1
ATOM 1628 O O . HIS A 1 202 ? 38.229 7.619 0.386 1.00 46.62 202 HIS A O 1
ATOM 1634 N N . GLN A 1 203 ? 39.672 6.851 1.936 1.00 51.59 203 GLN A N 1
ATOM 1635 C CA . GLN A 1 203 ? 38.787 6.933 3.103 1.00 51.59 203 GLN A CA 1
ATOM 1636 C C . GLN A 1 203 ? 38.167 8.330 3.320 1.00 51.59 203 GLN A C 1
ATOM 1638 O O . GLN A 1 203 ? 37.044 8.431 3.806 1.00 51.59 203 GLN A O 1
ATOM 1643 N N . LEU A 1 204 ? 38.813 9.406 2.850 1.00 52.00 204 LEU A N 1
ATOM 1644 C CA . LEU A 1 204 ? 38.340 10.791 3.029 1.00 52.00 204 LEU A CA 1
ATOM 1645 C C . LEU A 1 204 ? 37.769 11.448 1.755 1.00 52.00 204 LEU A C 1
ATOM 1647 O O . LEU A 1 204 ? 37.275 12.577 1.794 1.00 52.00 204 LEU A O 1
ATOM 1651 N N . ILE A 1 205 ? 37.775 10.756 0.607 1.00 53.59 205 ILE A N 1
ATOM 1652 C CA . ILE A 1 205 ? 37.407 11.365 -0.688 1.00 53.59 205 ILE A CA 1
ATOM 1653 C C . ILE A 1 205 ? 35.881 11.492 -0.850 1.00 53.59 205 ILE A C 1
ATOM 1655 O O . ILE A 1 205 ? 35.379 12.495 -1.368 1.00 53.59 205 ILE A O 1
ATOM 1659 N N . LEU A 1 206 ? 35.119 10.486 -0.409 1.00 59.22 206 LEU A N 1
ATOM 1660 C CA . LEU A 1 206 ? 33.656 10.468 -0.537 1.00 59.22 206 LEU A CA 1
ATOM 1661 C C . LEU A 1 206 ? 32.943 11.525 0.330 1.00 59.22 206 LEU A C 1
ATOM 1663 O O . LEU A 1 206 ? 32.017 12.162 -0.192 1.00 59.22 206 LEU A O 1
ATOM 1667 N N . PRO A 1 207 ? 33.352 11.762 1.595 1.00 63.94 207 PRO A N 1
ATOM 1668 C CA . PRO A 1 207 ? 32.821 12.854 2.405 1.00 63.94 207 PRO A CA 1
ATOM 1669 C C . PRO A 1 207 ? 33.006 14.217 1.746 1.00 63.94 207 PRO A C 1
ATOM 1671 O O . PRO A 1 207 ? 32.047 14.976 1.595 1.00 63.94 207 PRO A O 1
ATOM 1674 N N . PHE A 1 208 ? 34.209 14.474 1.237 1.00 67.19 208 PHE A N 1
ATOM 1675 C CA . PHE A 1 208 ? 34.569 15.750 0.631 1.00 67.19 208 PHE A CA 1
ATOM 1676 C C . PHE A 1 208 ? 33.733 16.084 -0.613 1.00 67.19 208 PHE A C 1
ATOM 1678 O O . PHE A 1 208 ? 33.232 17.197 -0.762 1.00 67.19 208 PHE A O 1
ATOM 1685 N N . VAL A 1 209 ? 33.510 15.108 -1.502 1.00 70.06 209 VAL A N 1
ATOM 1686 C CA . VAL A 1 209 ? 32.710 15.314 -2.727 1.00 70.06 209 VAL A CA 1
ATOM 1687 C C . VAL A 1 209 ? 31.243 15.622 -2.411 1.00 70.06 209 VAL A C 1
ATOM 1689 O O . VAL A 1 209 ? 30.589 16.350 -3.163 1.00 70.06 209 VAL A O 1
ATOM 1692 N N . LYS A 1 210 ? 30.701 15.052 -1.328 1.00 72.50 210 LYS A N 1
ATOM 1693 C CA . LYS A 1 210 ? 29.325 15.321 -0.890 1.00 72.50 210 LYS A CA 1
ATOM 1694 C C . LYS A 1 210 ? 29.212 16.687 -0.218 1.00 72.50 210 LYS A C 1
ATOM 1696 O O . LYS A 1 210 ? 28.278 17.418 -0.536 1.00 72.50 210 LYS A O 1
ATOM 1701 N N . LEU A 1 211 ? 30.174 17.051 0.626 1.00 72.75 211 LEU A N 1
ATOM 1702 C CA . LEU A 1 211 ? 30.230 18.370 1.259 1.00 72.75 211 LEU A CA 1
ATOM 1703 C C . LEU A 1 211 ? 30.364 19.488 0.220 1.00 72.75 211 LEU A C 1
ATOM 1705 O O . LEU A 1 211 ? 29.563 20.417 0.224 1.00 72.75 211 LEU A O 1
ATOM 1709 N N . ASP A 1 212 ? 31.252 19.330 -0.764 1.00 75.62 212 ASP A N 1
ATOM 1710 C CA . ASP A 1 212 ? 31.428 20.287 -1.868 1.00 75.62 212 ASP A CA 1
ATOM 1711 C C . ASP A 1 212 ? 30.136 20.502 -2.679 1.00 75.62 212 ASP A C 1
ATOM 1713 O O . ASP A 1 212 ? 29.867 21.600 -3.154 1.00 75.62 212 ASP A O 1
ATOM 1717 N N . LYS A 1 213 ? 29.279 19.482 -2.810 1.00 78.12 213 LYS A N 1
ATOM 1718 C CA . LYS A 1 213 ? 27.966 19.625 -3.466 1.00 78.12 213 LYS A CA 1
ATOM 1719 C C . LYS A 1 213 ? 26.934 20.361 -2.620 1.00 78.12 213 LYS A C 1
ATOM 1721 O O . LYS A 1 213 ? 26.065 21.017 -3.190 1.00 78.12 213 LYS A O 1
ATOM 1726 N N . ILE A 1 214 ? 26.997 20.203 -1.300 1.00 75.88 214 ILE A N 1
ATOM 1727 C CA . ILE A 1 214 ? 26.093 20.877 -0.363 1.00 75.88 214 ILE A CA 1
ATOM 1728 C C . ILE A 1 214 ? 26.468 22.358 -0.266 1.00 75.88 214 ILE A C 1
ATOM 1730 O O . ILE A 1 214 ? 25.584 23.210 -0.278 1.00 75.88 214 ILE A O 1
ATOM 1734 N N . GLU A 1 215 ? 27.764 22.666 -0.220 1.00 74.44 215 GLU A N 1
ATOM 1735 C CA . GLU A 1 215 ? 28.259 24.041 -0.111 1.00 74.44 215 GLU A CA 1
ATOM 1736 C C . GLU A 1 215 ? 28.224 24.796 -1.437 1.00 74.44 215 GLU A C 1
ATOM 1738 O O . GLU A 1 215 ? 27.873 25.972 -1.468 1.00 74.44 215 GLU A O 1
ATOM 1743 N N . ASN A 1 216 ? 28.524 24.110 -2.542 1.00 77.56 216 ASN A N 1
ATOM 1744 C CA . ASN A 1 216 ? 28.615 24.708 -3.870 1.00 77.56 216 ASN A CA 1
ATOM 1745 C C . ASN A 1 216 ? 27.669 23.997 -4.860 1.00 77.56 216 ASN A C 1
ATOM 1747 O O . ASN A 1 216 ? 28.128 23.295 -5.778 1.00 77.56 216 ASN A O 1
ATOM 1751 N N . PRO A 1 217 ? 26.337 24.159 -4.716 1.00 78.44 217 PRO A N 1
ATOM 1752 C CA . PRO A 1 217 ? 25.367 23.477 -5.565 1.00 78.44 217 PRO A CA 1
ATOM 1753 C C . PRO A 1 217 ? 25.559 23.850 -7.042 1.00 78.44 217 PRO A C 1
ATOM 1755 O O . PRO A 1 217 ? 25.521 25.016 -7.433 1.00 78.44 217 PRO A O 1
ATOM 1758 N N . GLY A 1 218 ? 25.787 22.840 -7.887 1.00 75.00 218 GLY A N 1
ATOM 1759 C CA . GLY A 1 218 ? 25.991 23.004 -9.332 1.00 75.00 218 GLY A CA 1
ATOM 1760 C C . GLY A 1 218 ? 27.355 23.575 -9.747 1.00 75.00 218 GLY A C 1
ATOM 1761 O O . GLY A 1 218 ? 27.615 23.723 -10.944 1.00 75.00 218 GLY A O 1
ATOM 1762 N N . LEU A 1 219 ? 28.242 23.853 -8.787 1.00 81.31 219 LEU A N 1
ATOM 1763 C CA . LEU A 1 219 ? 29.629 24.278 -9.009 1.00 81.31 219 LEU A CA 1
ATOM 1764 C C . LEU A 1 219 ? 30.645 23.266 -8.463 1.00 81.31 219 LEU A C 1
ATOM 1766 O O . LEU A 1 219 ? 31.849 23.524 -8.507 1.00 81.31 219 LEU A O 1
ATOM 1770 N N . SER A 1 220 ? 30.191 22.101 -7.996 1.00 84.06 220 SER A N 1
ATOM 1771 C CA . SER A 1 220 ? 31.064 21.055 -7.463 1.00 84.06 220 SER A CA 1
ATOM 1772 C C . SER A 1 220 ? 32.036 20.506 -8.517 1.00 84.06 220 SER A C 1
ATOM 1774 O O . SER A 1 220 ? 31.803 20.564 -9.735 1.00 84.06 220 SER A O 1
ATOM 1776 N N . LYS A 1 221 ? 33.136 19.899 -8.054 1.00 82.69 221 LYS A N 1
ATOM 1777 C CA . LYS A 1 221 ? 34.128 19.257 -8.944 1.00 82.69 221 LYS A CA 1
ATOM 1778 C C . LYS A 1 221 ? 33.505 18.150 -9.802 1.00 82.69 221 LYS A C 1
ATOM 1780 O O . LYS A 1 221 ? 33.847 18.015 -10.979 1.00 82.69 221 LYS A O 1
ATOM 1785 N N . GLY A 1 222 ? 32.561 17.397 -9.235 1.00 82.62 222 GLY A N 1
ATOM 1786 C CA . GLY A 1 222 ? 31.832 16.345 -9.947 1.00 82.62 222 GLY A CA 1
ATOM 1787 C C . GLY A 1 222 ? 30.935 16.894 -11.059 1.00 82.62 222 GLY A C 1
ATOM 1788 O O . GLY A 1 222 ? 30.897 16.335 -12.158 1.00 82.62 222 GLY A O 1
ATOM 1789 N N . ASP A 1 223 ? 30.270 18.023 -10.821 1.00 81.56 223 ASP A N 1
ATOM 1790 C CA . ASP A 1 223 ? 29.389 18.641 -11.817 1.00 81.56 223 ASP A CA 1
ATOM 1791 C C . ASP A 1 223 ? 30.185 19.236 -12.983 1.00 81.56 223 ASP A C 1
ATOM 1793 O O . ASP A 1 223 ? 29.798 19.080 -14.146 1.00 81.56 223 ASP A O 1
ATOM 1797 N N . LEU A 1 224 ? 31.364 19.807 -12.711 1.00 84.94 224 LEU A N 1
ATOM 1798 C CA . LEU A 1 224 ? 32.273 20.277 -13.757 1.00 84.94 224 LEU A CA 1
ATOM 1799 C C . LEU A 1 224 ? 32.776 19.135 -14.650 1.00 84.94 224 LEU A C 1
ATOM 1801 O O . LEU A 1 224 ? 32.862 19.294 -15.874 1.00 84.94 224 LEU A O 1
ATOM 1805 N N . GLN A 1 225 ? 33.102 17.979 -14.066 1.00 85.69 225 GLN A N 1
ATOM 1806 C CA . GLN A 1 225 ? 33.528 16.801 -14.828 1.00 85.69 225 GLN A CA 1
ATOM 1807 C C . GLN A 1 225 ? 32.400 16.260 -15.713 1.00 85.69 225 GLN A C 1
ATOM 1809 O O . GLN A 1 225 ? 32.621 16.017 -16.904 1.00 85.69 225 GLN A O 1
ATOM 1814 N N . ARG A 1 226 ? 31.180 16.159 -15.172 1.00 85.00 226 ARG A N 1
ATOM 1815 C CA . ARG A 1 226 ? 29.979 15.776 -15.934 1.00 85.00 226 ARG A CA 1
ATOM 1816 C C . ARG A 1 226 ? 29.707 16.753 -17.079 1.00 85.00 226 ARG A C 1
ATOM 1818 O O . ARG A 1 226 ? 29.525 16.336 -18.222 1.00 85.00 226 ARG A O 1
ATOM 1825 N N . ALA A 1 227 ? 29.781 18.058 -16.819 1.00 85.44 227 ALA A N 1
ATOM 1826 C CA . ALA A 1 227 ? 29.607 19.086 -17.844 1.00 85.44 227 ALA A CA 1
ATOM 1827 C C . ALA A 1 227 ? 30.684 19.008 -18.945 1.00 85.44 227 ALA A C 1
ATOM 1829 O O . ALA A 1 227 ? 30.373 19.143 -20.132 1.00 85.44 227 ALA A O 1
ATOM 1830 N N . LYS A 1 228 ? 31.943 18.726 -18.577 1.00 89.25 228 LYS A N 1
ATOM 1831 C CA . LYS A 1 228 ? 33.048 18.506 -19.528 1.00 89.25 228 LYS A CA 1
ATOM 1832 C C . LYS A 1 228 ? 32.786 17.298 -20.427 1.00 89.25 228 LYS A C 1
ATOM 1834 O O . LYS A 1 228 ? 33.065 17.362 -21.627 1.00 89.25 228 LYS A O 1
ATOM 1839 N N . HIS A 1 229 ? 32.271 16.209 -19.859 1.00 88.69 229 HIS A N 1
ATOM 1840 C CA . HIS A 1 229 ? 31.912 15.004 -20.603 1.00 88.69 229 HIS A CA 1
ATOM 1841 C C . HIS A 1 229 ? 30.795 15.288 -21.618 1.00 88.69 229 HIS A C 1
ATOM 1843 O O . HIS A 1 229 ? 30.969 15.058 -22.816 1.00 88.69 229 HIS A O 1
ATOM 1849 N N . ASN A 1 230 ? 29.708 15.913 -21.164 1.00 85.31 230 ASN A N 1
ATOM 1850 C CA . ASN A 1 230 ? 28.558 16.249 -22.006 1.00 85.31 230 ASN A CA 1
ATOM 1851 C C . ASN A 1 230 ? 28.937 17.190 -23.164 1.00 85.31 230 ASN A C 1
ATOM 1853 O O . ASN A 1 230 ? 28.501 17.005 -24.303 1.00 85.31 230 ASN A O 1
ATOM 1857 N N . GLU A 1 231 ? 29.805 18.176 -22.916 1.00 88.56 231 GLU A N 1
ATOM 1858 C CA . GLU A 1 231 ? 30.293 19.081 -23.964 1.00 88.56 231 GLU A CA 1
ATOM 1859 C C . GLU A 1 231 ? 31.189 18.354 -24.988 1.00 88.56 231 GLU A C 1
ATOM 1861 O O . GLU A 1 231 ? 31.115 18.633 -26.190 1.00 88.56 231 GLU A O 1
ATOM 1866 N N . ARG A 1 232 ? 31.999 17.374 -24.558 1.00 89.50 232 ARG A N 1
ATOM 1867 C CA . ARG A 1 232 ? 32.778 16.522 -25.478 1.00 89.50 232 ARG A CA 1
ATOM 1868 C C . ARG A 1 232 ? 31.867 15.678 -26.364 1.00 89.50 232 ARG A C 1
ATOM 1870 O O . ARG A 1 232 ? 32.079 15.646 -27.579 1.00 89.50 232 ARG A O 1
ATOM 1877 N N . GLU A 1 233 ? 30.845 15.049 -25.792 1.00 89.25 233 GLU A N 1
ATOM 1878 C CA . GLU A 1 233 ? 29.861 14.290 -26.568 1.00 89.25 233 GLU A CA 1
ATOM 1879 C C . GLU A 1 233 ? 29.138 15.163 -27.587 1.00 89.25 233 GLU A C 1
ATOM 1881 O O . GLU A 1 233 ? 29.043 14.803 -28.761 1.00 89.25 233 GLU A O 1
ATOM 1886 N N . ARG A 1 234 ? 28.691 16.353 -27.175 1.00 88.44 234 ARG A N 1
ATOM 1887 C CA . ARG A 1 234 ? 28.034 17.307 -28.072 1.00 88.44 234 ARG A CA 1
ATOM 1888 C C . ARG A 1 234 ? 28.912 17.642 -29.276 1.00 88.44 234 ARG A C 1
ATOM 1890 O O . ARG A 1 234 ? 28.420 17.685 -30.406 1.00 88.44 234 ARG A O 1
ATOM 1897 N N . ARG A 1 235 ? 30.214 17.856 -29.060 1.00 89.62 235 ARG A N 1
ATOM 1898 C CA . ARG A 1 235 ? 31.179 18.111 -30.143 1.00 89.62 235 ARG A CA 1
ATOM 1899 C C . ARG A 1 235 ? 31.351 16.898 -31.054 1.00 89.62 235 ARG A C 1
ATOM 1901 O O . ARG A 1 235 ? 31.375 17.078 -32.270 1.00 89.62 235 ARG A O 1
ATOM 1908 N N . ARG A 1 236 ? 31.424 15.684 -30.496 1.00 92.44 236 ARG A N 1
ATOM 1909 C CA . ARG A 1 236 ? 31.487 14.437 -31.279 1.00 92.44 236 ARG A CA 1
ATOM 1910 C C . ARG A 1 236 ? 30.242 14.269 -32.152 1.00 92.44 236 ARG A C 1
ATOM 1912 O O . ARG A 1 236 ? 30.384 14.116 -33.361 1.00 92.44 236 ARG A O 1
ATOM 1919 N N . ARG A 1 237 ? 29.043 14.429 -31.582 1.00 90.75 237 ARG A N 1
ATOM 1920 C CA . ARG A 1 237 ? 27.765 14.354 -32.316 1.00 90.75 237 ARG A CA 1
ATOM 1921 C C . ARG A 1 237 ? 27.685 15.398 -33.432 1.00 90.75 237 ARG A C 1
ATOM 1923 O O . ARG A 1 237 ? 27.294 15.070 -34.545 1.00 90.75 237 ARG A O 1
ATOM 1930 N N . LYS A 1 238 ? 28.107 16.644 -33.177 1.00 92.56 238 LYS A N 1
ATOM 1931 C CA . LYS A 1 238 ? 28.156 17.696 -34.213 1.00 92.56 238 LYS A CA 1
ATOM 1932 C C . LYS A 1 238 ? 29.125 17.361 -35.350 1.00 92.56 238 LYS A C 1
ATOM 1934 O O . LYS A 1 238 ? 28.776 17.561 -36.509 1.00 92.56 238 LYS A O 1
ATOM 1939 N N . LYS A 1 239 ? 30.323 16.854 -35.036 1.00 93.81 239 LYS A N 1
ATOM 1940 C CA . LYS A 1 239 ? 31.304 16.433 -36.051 1.00 93.81 239 LYS A CA 1
ATOM 1941 C C . LYS A 1 239 ? 30.787 15.254 -36.878 1.00 93.81 239 LYS A C 1
ATOM 1943 O O . LYS A 1 239 ? 30.896 15.303 -38.096 1.00 93.81 239 LYS A O 1
ATOM 1948 N N . ALA A 1 240 ? 30.187 14.254 -36.232 1.00 92.31 240 ALA A N 1
ATOM 1949 C CA . ALA A 1 240 ? 29.583 13.106 -36.904 1.00 92.31 240 ALA A CA 1
ATOM 1950 C C . ALA A 1 240 ? 28.455 13.540 -37.851 1.00 92.31 240 ALA A C 1
ATOM 1952 O O . ALA A 1 240 ? 28.500 13.207 -39.028 1.00 92.31 240 ALA A O 1
ATOM 1953 N N . LYS A 1 241 ? 27.527 14.389 -37.380 1.00 93.81 241 LYS A N 1
ATOM 1954 C CA . LYS A 1 241 ? 26.464 14.960 -38.223 1.00 93.81 241 LYS A CA 1
ATOM 1955 C C . LYS A 1 241 ? 27.021 15.732 -39.417 1.00 93.81 241 LYS A C 1
ATOM 1957 O O . LYS A 1 241 ? 26.554 15.535 -40.525 1.00 93.81 241 LYS A O 1
ATOM 1962 N N . LYS A 1 242 ? 28.044 16.573 -39.215 1.00 93.81 242 LYS A N 1
ATOM 1963 C CA . LYS A 1 242 ? 28.679 17.323 -40.313 1.00 93.81 242 LYS A CA 1
ATOM 1964 C C . LYS A 1 242 ? 29.362 16.397 -41.327 1.00 93.81 242 LYS A C 1
ATOM 1966 O O . LYS A 1 242 ? 29.335 16.693 -42.515 1.00 93.81 242 LYS A O 1
ATOM 1971 N N . LYS A 1 243 ? 29.979 15.300 -40.869 1.00 94.38 243 LYS A N 1
ATOM 1972 C CA . LYS A 1 243 ? 30.598 14.296 -41.746 1.00 94.38 243 LYS A CA 1
ATOM 1973 C C . LYS A 1 243 ? 29.539 13.540 -42.554 1.00 94.38 243 LYS A C 1
ATOM 1975 O O . LYS A 1 243 ? 29.718 13.427 -43.757 1.00 94.38 243 LYS A O 1
ATOM 1980 N N . ALA A 1 244 ? 28.450 13.110 -41.916 1.00 92.06 244 ALA A N 1
ATOM 1981 C CA . ALA A 1 244 ? 27.326 12.445 -42.577 1.00 92.06 244 ALA A CA 1
ATOM 1982 C C . ALA A 1 244 ? 26.696 13.343 -43.652 1.00 92.06 244 ALA A C 1
ATOM 1984 O O . ALA A 1 244 ? 26.634 12.949 -44.805 1.00 92.06 244 ALA A O 1
ATOM 1985 N N . LEU A 1 245 ? 26.388 14.601 -43.316 1.00 92.94 245 LEU A N 1
ATOM 1986 C CA . LEU A 1 245 ? 25.873 15.590 -44.275 1.00 92.94 245 LEU A CA 1
ATOM 1987 C C . LEU A 1 245 ? 26.820 15.826 -45.458 1.00 92.94 245 LEU A C 1
ATOM 1989 O O . LEU A 1 245 ? 26.378 16.049 -46.579 1.00 92.94 245 LEU A O 1
ATOM 1993 N N . LYS A 1 246 ? 28.138 15.801 -45.216 1.00 92.19 246 LYS A N 1
ATOM 1994 C CA . LYS A 1 246 ? 29.128 15.926 -46.288 1.00 92.19 246 LYS A CA 1
ATOM 1995 C C . LYS A 1 246 ? 29.150 14.675 -47.171 1.00 92.19 246 LYS A C 1
ATOM 1997 O O . LYS A 1 246 ? 29.191 14.822 -48.379 1.00 92.19 246 LYS A O 1
ATOM 2002 N N . GLN A 1 247 ? 29.085 13.481 -46.583 1.00 91.00 247 GLN A N 1
ATOM 2003 C CA . GLN A 1 247 ? 29.013 12.216 -47.322 1.00 91.00 247 GLN A CA 1
ATOM 2004 C C . GLN A 1 247 ? 27.735 12.113 -48.157 1.00 91.00 247 GLN A C 1
ATOM 2006 O O . GLN A 1 247 ? 27.816 11.738 -49.317 1.00 91.00 247 GLN A O 1
ATOM 2011 N N . GLU A 1 248 ? 26.586 12.502 -47.603 1.00 89.38 248 GLU A N 1
ATOM 2012 C CA . GLU A 1 248 ? 25.317 12.589 -48.336 1.00 89.38 248 GLU A CA 1
ATOM 2013 C C . GLU A 1 248 ? 25.431 13.563 -49.510 1.00 89.38 248 GLU A C 1
ATOM 2015 O O . GLU A 1 248 ? 25.072 13.226 -50.633 1.00 89.38 248 GLU A O 1
ATOM 2020 N N . ARG A 1 249 ? 25.999 14.753 -49.280 1.00 88.75 249 ARG A N 1
ATOM 2021 C CA . ARG A 1 249 ? 26.221 15.732 -50.348 1.00 88.75 249 ARG A CA 1
ATOM 2022 C C . ARG A 1 249 ? 27.160 15.191 -51.426 1.00 88.75 249 ARG A C 1
ATOM 2024 O O . ARG A 1 249 ? 26.858 15.311 -52.603 1.00 88.75 249 ARG A O 1
ATOM 2031 N N . ASP A 1 250 ? 28.284 14.601 -51.037 1.00 87.69 250 ASP A N 1
ATOM 2032 C CA . ASP A 1 250 ? 29.272 14.082 -51.983 1.00 87.69 250 ASP A CA 1
ATOM 2033 C C . ASP A 1 250 ? 28.715 12.859 -52.753 1.00 87.69 250 ASP A C 1
ATOM 2035 O O . ASP A 1 250 ? 29.047 12.692 -53.919 1.00 87.69 250 ASP A O 1
ATOM 2039 N N . ALA A 1 251 ? 27.807 12.068 -52.162 1.00 85.38 251 ALA A N 1
ATOM 2040 C CA . ALA A 1 251 ? 27.090 10.981 -52.842 1.00 85.38 251 ALA A CA 1
ATOM 2041 C C . ALA A 1 251 ? 26.038 11.484 -53.846 1.00 85.38 251 ALA A C 1
ATOM 2043 O O . ALA A 1 251 ? 25.867 10.885 -54.902 1.00 85.38 251 ALA A O 1
ATOM 2044 N N . ILE A 1 252 ? 25.356 12.594 -53.544 1.00 84.25 252 ILE A N 1
ATOM 2045 C CA . ILE A 1 252 ? 24.385 13.227 -54.456 1.00 84.25 252 ILE A CA 1
ATOM 2046 C C . ILE A 1 252 ? 25.085 13.868 -55.665 1.00 84.25 252 ILE A C 1
ATOM 2048 O O . ILE A 1 252 ? 24.534 13.877 -56.760 1.00 84.25 252 ILE A O 1
ATOM 2052 N N . PHE A 1 253 ? 26.291 14.411 -55.473 1.00 79.12 253 PHE A N 1
ATOM 2053 C CA . PHE A 1 253 ? 27.059 15.104 -56.515 1.00 79.12 253 PHE A CA 1
ATOM 2054 C C . PHE A 1 253 ? 28.174 14.249 -57.143 1.00 79.12 253 PHE A C 1
ATOM 2056 O O . PHE A 1 253 ? 28.986 14.779 -57.904 1.00 79.12 253 PHE A O 1
ATOM 2063 N N . ALA A 1 254 ? 28.239 12.949 -56.841 1.00 77.12 254 ALA A N 1
ATOM 2064 C CA . ALA A 1 254 ? 29.194 12.050 -57.479 1.00 77.12 254 ALA A CA 1
ATOM 2065 C C . ALA A 1 254 ? 28.846 11.908 -58.976 1.00 77.12 254 ALA A C 1
ATOM 2067 O O . ALA A 1 254 ? 27.691 11.619 -59.298 1.00 77.12 254 ALA A O 1
ATOM 2068 N N . PRO A 1 255 ? 29.800 12.125 -59.903 1.00 67.50 255 PRO A N 1
ATOM 2069 C CA . PRO A 1 255 ? 29.539 11.944 -61.324 1.00 67.50 255 PRO A CA 1
ATOM 2070 C C . PRO A 1 255 ? 29.204 10.473 -61.585 1.00 67.50 255 PRO A C 1
ATOM 2072 O O . PRO A 1 255 ? 29.968 9.578 -61.230 1.00 67.50 255 PRO A O 1
ATOM 2075 N N . SER A 1 256 ? 28.040 10.221 -62.185 1.00 63.31 256 SER A N 1
ATOM 2076 C CA . SER A 1 256 ? 27.708 8.912 -62.733 1.00 63.31 256 SER A CA 1
ATOM 2077 C C . SER A 1 256 ? 28.646 8.659 -63.912 1.00 63.31 256 SER A C 1
ATOM 2079 O O . SER A 1 256 ? 28.413 9.201 -64.998 1.00 63.31 256 SER A O 1
ATOM 2081 N N . ASP A 1 257 ? 29.720 7.899 -63.700 1.00 57.22 257 ASP A N 1
ATOM 2082 C CA . ASP A 1 257 ? 30.561 7.437 -64.801 1.00 57.22 257 ASP A CA 1
ATOM 2083 C C . ASP A 1 257 ? 29.683 6.625 -65.759 1.00 57.22 257 ASP A C 1
ATOM 2085 O O . ASP A 1 257 ? 29.131 5.577 -65.418 1.00 57.22 257 ASP A O 1
ATOM 2089 N N . LYS A 1 258 ? 29.474 7.212 -66.941 1.00 50.34 258 LYS A N 1
ATOM 2090 C CA . LYS A 1 258 ? 28.719 6.633 -68.045 1.00 50.34 258 LYS A CA 1
ATOM 2091 C C . LYS A 1 258 ? 29.501 5.444 -68.594 1.00 50.34 258 LYS A C 1
ATOM 2093 O O . LYS A 1 258 ? 30.679 5.577 -68.918 1.00 50.34 258 LYS A O 1
ATOM 2098 N N . SER A 1 259 ? 28.802 4.315 -68.658 1.00 51.94 259 SER A N 1
ATOM 2099 C CA . SER A 1 259 ? 29.138 3.128 -69.448 1.00 51.94 259 SER A CA 1
ATOM 2100 C C . SER A 1 259 ? 29.232 3.447 -70.937 1.00 51.94 259 SER A C 1
ATOM 2102 O O . SER A 1 259 ? 28.528 4.389 -71.375 1.00 51.94 259 SER A O 1
#

Secondary structure (DSSP, 8-state):
-PPPHHHHHHHHHHHHHHHHHHHHHTTT-HHHHHHHHHHHHHHHHHHHT---HHHHHHHHHHHHHHHHHHHHH---EEE-SS--TTS---EEE---TT-----THHHHS--------TTHHHHHHHHTTSS--S------SSHHHHHHHHHTPPPPP--GGGEEEEEE--TT--S----EEEEEETTTTEEE-----TT-S-TTHHHHHHHHHHHSTTTSHHHHHHHHHHHHHHHHHHHHHHHHHHHHHHHHSS-----

Sequence (259 aa):
MSITASLRASGRAAYRDLYRASSVTFAGDERVLRAFREKMRTDALQAQAITDATKFEEQVKLSHEVAELLRKNVVQAYKAPEQPTSGEELWQIQLRDGIEMGDNDTIKSPPPLELNSRRARKQEKEFNSADAASPKPVAPRFYSALKKAHQQRTPPELNEDDLDETFVRDRLAFRRTANLLAVYFLKRRVSIYPVYDQEEPHQLILPFVKLDKIENPGLSKGDLQRAKHNERERRRRKKAKKKALKQERDAIFAPSDKS

Radius of gyration: 31.3 Å; chains: 1; bounding box: 72×59×92 Å